Protein AF-A0A8C4RSI8-F1 (afdb_monomer_lite)

InterPro domains:
  IPR010515 Collagenase NC10/endostatin [PF06482] (97-238)
  IPR016186 C-type lectin-like/link domain superfamily [G3DSA:3.10.100.10] (89-242)
  IPR016187 C-type lectin fold [SSF56436] (96-239)
  IPR045463 Collagen type XV/XVIII, trimerization domain [PF20010] (29-77)

pLDDT: mean 83.5, std 17.37, range [38.38, 98.56]

Structure (mmCIF, N/CA/C/O backbone):
data_AF-A0A8C4RSI8-F1
#
_entry.id   AF-A0A8C4RSI8-F1
#
loop_
_atom_site.group_PDB
_atom_site.id
_atom_site.type_symbol
_atom_site.label_atom_id
_atom_site.label_alt_id
_atom_site.label_comp_id
_atom_site.label_asym_id
_atom_site.label_entity_id
_atom_site.label_seq_id
_atom_site.pdbx_PDB_ins_code
_atom_site.Cartn_x
_atom_site.Cartn_y
_atom_site.Cartn_z
_atom_site.occupancy
_atom_site.B_iso_or_equiv
_atom_site.auth_seq_id
_atom_site.auth_comp_id
_atom_site.auth_asym_id
_atom_site.auth_atom_id
_atom_site.pdbx_PDB_model_num
ATOM 1 N N . MET A 1 1 ? -16.916 75.384 -25.634 1.00 44.00 1 MET A N 1
ATOM 2 C CA . MET A 1 1 ? -16.941 73.912 -25.764 1.00 44.00 1 MET A CA 1
ATOM 3 C C . MET A 1 1 ? -16.926 73.329 -24.363 1.00 44.00 1 MET A C 1
ATOM 5 O O . MET A 1 1 ? -15.914 73.443 -23.688 1.00 44.00 1 MET A O 1
ATOM 9 N N . PHE A 1 2 ? -18.060 72.808 -23.896 1.00 46.50 2 PHE A N 1
ATOM 10 C CA . PHE A 1 2 ? -18.139 72.076 -22.632 1.00 46.50 2 PHE A CA 1
ATOM 11 C C . PHE A 1 2 ? -17.661 70.646 -22.896 1.00 46.50 2 PHE A C 1
ATOM 13 O O . PHE A 1 2 ? -18.303 69.915 -23.645 1.00 46.50 2 PHE A O 1
ATOM 20 N N . GLY A 1 3 ? -16.490 70.288 -22.368 1.00 47.72 3 GLY A N 1
ATOM 21 C CA . GLY A 1 3 ? -15.959 68.930 -22.440 1.00 47.72 3 GLY A CA 1
ATOM 22 C C . GLY A 1 3 ? -16.635 68.053 -21.393 1.00 47.72 3 GLY A C 1
ATOM 23 O O . GLY A 1 3 ? -16.580 68.358 -20.204 1.00 47.72 3 GLY A O 1
ATOM 24 N N . SER A 1 4 ? -17.300 66.996 -21.848 1.00 50.91 4 SER A N 1
ATOM 25 C CA . SER A 1 4 ? -18.003 66.015 -21.024 1.00 50.91 4 SER A CA 1
ATOM 26 C C . SER A 1 4 ? -17.089 65.384 -19.968 1.00 50.91 4 SER A C 1
ATOM 28 O O . SER A 1 4 ? -16.039 64.836 -20.297 1.00 50.91 4 SER A O 1
ATOM 30 N N . ALA A 1 5 ? -17.510 65.419 -18.702 1.00 58.03 5 ALA A N 1
ATOM 31 C CA . ALA A 1 5 ? -16.875 64.653 -17.636 1.00 58.03 5 ALA A CA 1
ATOM 32 C C . ALA A 1 5 ? -17.295 63.180 -17.753 1.00 58.03 5 ALA A C 1
ATOM 34 O O . ALA A 1 5 ? -18.479 62.853 -17.677 1.00 58.03 5 ALA A O 1
ATOM 35 N N . VAL A 1 6 ? -16.322 62.296 -17.967 1.00 57.34 6 VAL A N 1
ATOM 36 C CA . VAL A 1 6 ? -16.530 60.844 -18.002 1.00 57.34 6 VAL A CA 1
ATOM 37 C C . VAL A 1 6 ? -16.482 60.318 -16.561 1.00 57.34 6 VAL A C 1
ATOM 39 O O . VAL A 1 6 ? -15.514 60.612 -15.856 1.00 57.34 6 VAL A O 1
ATOM 42 N N . PRO A 1 7 ? -17.482 59.552 -16.088 1.00 52.94 7 PRO A N 1
ATOM 43 C CA . PRO A 1 7 ? -17.432 58.953 -14.762 1.00 52.94 7 PRO A CA 1
ATOM 44 C C . PRO A 1 7 ? -16.400 57.819 -14.757 1.00 52.94 7 PRO A C 1
ATOM 46 O O . PRO A 1 7 ? -16.597 56.775 -15.377 1.00 52.94 7 PRO A O 1
ATOM 49 N N . LEU A 1 8 ? -15.282 58.033 -14.064 1.00 49.00 8 LEU A N 1
ATOM 50 C CA . LEU A 1 8 ? -14.311 56.984 -13.764 1.00 49.00 8 LEU A CA 1
ATOM 51 C C . LEU A 1 8 ? -14.806 56.192 -12.539 1.00 49.00 8 LEU A C 1
ATOM 53 O O . LEU A 1 8 ? -15.145 56.815 -11.529 1.00 49.00 8 LEU A O 1
ATOM 57 N N . PRO A 1 9 ? -14.856 54.848 -12.588 1.00 59.88 9 PRO A N 1
ATOM 58 C CA . PRO A 1 9 ? -15.143 54.041 -11.408 1.00 59.88 9 PRO A CA 1
ATOM 59 C C . PRO A 1 9 ? -14.110 54.322 -10.315 1.00 59.88 9 PRO A C 1
ATOM 61 O O . PRO A 1 9 ? -12.910 54.382 -10.588 1.00 59.88 9 PRO A O 1
ATOM 64 N N . GLY A 1 10 ? -14.580 54.497 -9.078 1.00 60.38 10 GLY A N 1
ATOM 65 C CA . GLY A 1 10 ? -13.695 54.657 -7.928 1.00 60.38 10 GLY A CA 1
ATOM 66 C C . GLY A 1 10 ? -12.786 53.432 -7.747 1.00 60.38 10 GLY A C 1
ATOM 67 O O . GLY A 1 10 ? -13.157 52.328 -8.159 1.00 60.38 10 GLY A O 1
ATOM 68 N N . PRO A 1 11 ? -11.598 53.603 -7.144 1.00 65.06 11 PRO A N 1
ATOM 69 C CA . PRO A 1 11 ? -10.707 52.484 -6.870 1.00 65.06 11 PRO A CA 1
ATOM 70 C C . PRO A 1 11 ? -11.432 51.415 -6.030 1.00 65.06 11 PRO A C 1
ATOM 72 O O . PRO A 1 11 ? -12.235 51.772 -5.161 1.00 65.06 11 PRO A O 1
ATOM 75 N N . PRO A 1 12 ? -11.166 50.114 -6.263 1.00 72.00 12 PRO A N 1
ATOM 76 C CA . PRO A 1 12 ? -11.700 49.044 -5.431 1.00 72.00 12 PRO A CA 1
ATOM 77 C C . PRO A 1 12 ? -11.409 49.310 -3.952 1.00 72.00 12 PRO A C 1
ATOM 79 O O . PRO A 1 12 ? -10.299 49.710 -3.595 1.00 72.00 12 PRO A O 1
ATOM 82 N N . GLY A 1 13 ? -12.413 49.098 -3.098 1.00 58.00 13 GLY A N 1
ATOM 83 C CA . GLY A 1 13 ? -12.243 49.243 -1.656 1.00 58.00 13 GLY A CA 1
ATOM 84 C C . GLY A 1 13 ? -11.140 48.317 -1.124 1.00 58.00 13 GLY A C 1
ATOM 85 O O . GLY A 1 13 ? -10.874 47.27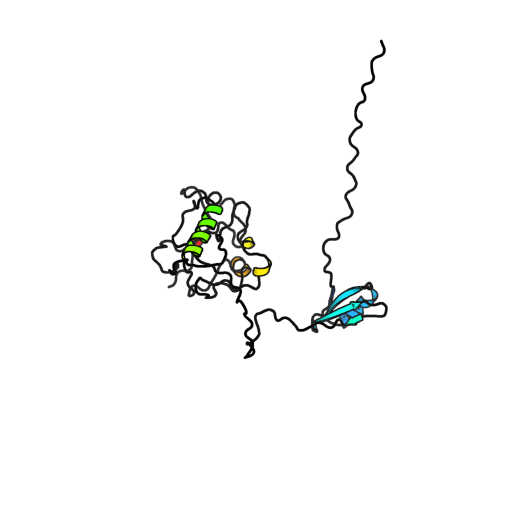0 -1.725 1.00 58.00 13 GLY A O 1
ATOM 86 N N . PRO A 1 14 ? -10.486 48.679 -0.007 1.00 67.56 14 PRO A N 1
ATOM 87 C CA . PRO A 1 14 ? -9.492 47.815 0.612 1.00 67.56 14 PRO A CA 1
ATOM 88 C C . PRO A 1 14 ? -10.109 46.446 0.953 1.00 67.56 14 PRO A C 1
ATOM 90 O O . PRO A 1 14 ? -11.299 46.381 1.283 1.00 67.56 14 PRO A O 1
ATOM 93 N N . PRO A 1 15 ? -9.324 45.352 0.894 1.00 71.62 15 PRO A N 1
ATOM 94 C CA . PRO A 1 15 ? -9.778 44.040 1.337 1.00 71.62 15 PRO A CA 1
ATOM 95 C C . PRO A 1 15 ? -10.392 44.126 2.737 1.00 71.62 15 PRO A C 1
ATOM 97 O O . PRO A 1 15 ? -9.825 44.761 3.629 1.00 71.62 15 PRO A O 1
ATOM 100 N N . GLY A 1 16 ? -11.557 43.499 2.924 1.00 57.75 16 GLY A N 1
ATOM 101 C CA . GLY A 1 16 ? -12.188 43.408 4.238 1.00 57.75 16 GLY A CA 1
ATOM 102 C C . GLY A 1 16 ? -11.235 42.779 5.256 1.00 57.75 16 GLY A C 1
ATOM 103 O O . GLY A 1 16 ? -10.366 41.982 4.894 1.00 57.75 16 GLY A O 1
ATOM 104 N N . GLN A 1 17 ? -11.384 43.143 6.531 1.00 60.81 17 GLN A N 1
ATOM 105 C CA . GLN A 1 17 ? -10.575 42.537 7.587 1.00 60.81 17 GLN A CA 1
ATOM 106 C C . GLN A 1 17 ? -10.722 41.007 7.548 1.00 60.81 17 GLN A C 1
ATOM 108 O O . GLN A 1 17 ? -11.836 40.513 7.340 1.00 60.81 17 GLN A O 1
ATOM 113 N N . PRO A 1 18 ? -9.626 40.251 7.750 1.00 62.09 18 PRO A N 1
ATOM 114 C CA . PRO A 1 18 ? -9.702 38.811 7.933 1.00 62.09 18 PRO A CA 1
ATOM 115 C C . PRO A 1 18 ? -10.757 38.482 8.990 1.00 62.09 18 PRO A C 1
ATOM 117 O O . PRO A 1 18 ? -10.765 39.081 10.068 1.00 62.09 18 PRO A O 1
ATOM 120 N N . GLY A 1 19 ? -11.659 37.552 8.672 1.00 46.75 19 GLY A N 1
ATOM 121 C CA . GLY A 1 19 ? -12.635 37.070 9.642 1.00 46.75 19 GLY A CA 1
ATOM 122 C C . GLY A 1 19 ? -11.934 36.548 10.904 1.00 46.75 19 GLY A C 1
ATOM 123 O O . GLY A 1 19 ? -10.771 36.135 10.831 1.00 46.75 19 GLY A O 1
ATOM 124 N N . PRO A 1 20 ? -12.608 36.566 12.067 1.00 49.88 20 PRO A N 1
ATOM 125 C CA . PRO A 1 20 ? -12.035 36.032 13.294 1.00 49.88 20 PRO A CA 1
ATOM 126 C C . PRO A 1 20 ? -11.548 34.592 13.061 1.00 49.88 20 PRO A C 1
ATOM 128 O O . PRO A 1 20 ? -12.201 33.851 12.317 1.00 49.88 20 PRO A O 1
ATOM 131 N N . PRO A 1 21 ? -10.417 34.182 13.668 1.00 50.56 21 PRO A N 1
ATOM 132 C CA . PRO A 1 21 ? -9.897 32.832 13.519 1.00 50.56 21 PRO A CA 1
ATOM 133 C C . PRO A 1 21 ? -11.003 31.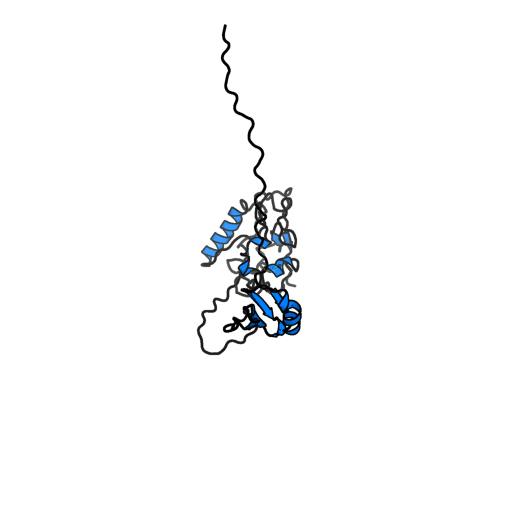820 13.804 1.00 50.56 21 PRO A C 1
ATOM 135 O O . PRO A 1 21 ? -11.593 31.829 14.886 1.00 50.56 21 PRO A O 1
ATOM 138 N N . GLY A 1 22 ? -11.295 30.957 12.828 1.00 40.72 22 GLY A N 1
ATOM 139 C CA . GLY A 1 22 ? -12.146 29.801 13.067 1.00 40.72 22 GLY A CA 1
ATOM 140 C C . GLY A 1 22 ? -11.554 29.038 14.243 1.00 40.72 22 GLY A C 1
ATOM 141 O O . GLY A 1 22 ? -10.378 28.675 14.199 1.00 40.72 22 GLY A O 1
ATOM 142 N N . ILE A 1 23 ? -12.336 28.870 15.313 1.00 45.06 23 ILE A N 1
ATOM 143 C CA . ILE A 1 23 ? -11.932 28.120 16.501 1.00 45.06 23 ILE A CA 1
ATOM 144 C C . ILE A 1 23 ? -11.640 26.698 16.030 1.00 45.06 23 ILE A C 1
ATOM 146 O O . ILE A 1 23 ? -12.543 25.887 15.823 1.00 45.06 23 ILE A O 1
ATOM 150 N N . GLY A 1 24 ? -10.358 26.436 15.782 1.00 38.38 24 GLY A N 1
ATOM 151 C CA . GLY A 1 24 ? -9.841 25.114 15.509 1.00 38.38 24 GLY A CA 1
ATOM 152 C C . GLY A 1 24 ? -10.247 24.216 16.662 1.00 38.38 24 GLY A C 1
ATOM 153 O O . GLY A 1 24 ? -10.108 24.601 17.819 1.00 38.38 24 GLY A O 1
ATOM 154 N N . THR A 1 25 ? -10.795 23.058 16.309 1.00 42.59 25 THR A N 1
ATOM 155 C CA . THR A 1 25 ? -11.030 21.874 17.141 1.00 42.59 25 THR A CA 1
ATOM 156 C C . THR A 1 25 ? -10.190 21.860 18.421 1.00 42.59 25 THR A C 1
ATOM 158 O O . THR A 1 25 ? -9.102 21.285 18.460 1.00 42.59 25 THR A O 1
ATOM 161 N N . ALA A 1 26 ? -10.697 22.497 19.475 1.00 46.84 26 ALA A N 1
ATOM 162 C CA . ALA A 1 26 ? -10.222 22.268 20.822 1.00 46.84 26 ALA A CA 1
ATOM 163 C C . ALA A 1 26 ? -10.708 20.870 21.197 1.00 46.84 26 ALA A C 1
ATOM 165 O O . ALA A 1 26 ? -11.869 20.538 20.951 1.00 46.84 26 ALA A O 1
ATOM 166 N N . ASN A 1 27 ? -9.826 20.041 21.749 1.00 47.75 27 ASN A N 1
ATOM 167 C CA . ASN A 1 27 ? -10.223 18.784 22.371 1.00 47.75 27 ASN A CA 1
ATOM 168 C C . ASN A 1 27 ? -11.428 19.062 23.281 1.00 47.75 27 ASN A C 1
ATOM 170 O O . ASN A 1 27 ? -11.292 19.751 24.288 1.00 47.75 27 ASN A O 1
ATOM 174 N N . ALA A 1 28 ? -12.612 18.576 22.899 1.00 61.38 28 ALA A N 1
ATOM 175 C CA . ALA A 1 28 ? -13.865 18.899 23.586 1.00 61.38 28 ALA A CA 1
ATOM 176 C C . ALA A 1 28 ? -13.917 18.344 25.025 1.00 61.38 28 ALA A C 1
ATOM 178 O O . ALA A 1 28 ? -14.833 18.660 25.781 1.00 61.38 28 ALA A O 1
ATOM 179 N N . VAL A 1 29 ? -12.932 17.518 25.395 1.00 72.62 29 VAL A N 1
ATOM 180 C CA . VAL A 1 29 ? -12.812 16.846 26.686 1.00 72.62 29 VAL A CA 1
ATOM 181 C C . VAL A 1 29 ? -11.404 17.068 27.243 1.00 72.62 29 VAL A C 1
ATOM 183 O O . VAL A 1 29 ? -10.416 16.742 26.585 1.00 72.62 29 VAL A O 1
ATOM 186 N N . ILE A 1 30 ? -11.310 17.614 28.458 1.00 83.75 30 ILE A N 1
ATOM 187 C CA . ILE A 1 30 ? -10.045 17.763 29.198 1.00 83.75 30 ILE A CA 1
ATOM 188 C C . ILE A 1 30 ? -9.721 16.427 29.883 1.00 83.75 30 ILE A C 1
ATOM 190 O O . ILE A 1 30 ? -10.623 15.739 30.351 1.00 83.75 30 ILE A O 1
ATOM 194 N N . THR A 1 31 ? -8.451 16.036 29.968 1.00 85.31 31 THR A N 1
ATOM 195 C CA . THR A 1 31 ? -8.049 14.756 30.576 1.00 85.31 31 THR A CA 1
ATOM 196 C C . THR A 1 31 ? -7.185 14.963 31.814 1.00 85.31 31 THR A C 1
ATOM 198 O O . THR A 1 31 ? -6.183 15.673 31.744 1.00 85.31 31 THR A O 1
ATOM 201 N N . TYR A 1 32 ? -7.519 14.284 32.912 1.00 85.19 32 TYR A N 1
ATOM 202 C CA . TYR A 1 32 ? -6.702 14.216 34.128 1.00 85.19 32 TYR A CA 1
ATOM 203 C C . TYR A 1 32 ? -6.331 12.769 34.439 1.00 85.19 32 TYR A C 1
ATOM 205 O O . TYR A 1 32 ? -7.089 11.849 34.141 1.00 85.19 32 TYR A O 1
ATOM 213 N N . ARG A 1 33 ? -5.178 12.565 35.086 1.00 82.81 33 ARG A N 1
ATOM 214 C CA . ARG A 1 33 ? -4.768 11.229 35.537 1.00 82.81 33 ARG A CA 1
ATOM 215 C C . ARG A 1 33 ? -5.739 10.683 36.592 1.00 82.81 33 ARG A C 1
ATOM 217 O O . ARG A 1 33 ? -6.311 9.613 36.426 1.00 82.81 33 ARG A O 1
ATOM 224 N N . ASN A 1 34 ? -5.988 11.476 37.633 1.00 84.25 34 ASN A N 1
ATOM 225 C CA . ASN A 1 34 ? -6.776 11.100 38.804 1.00 84.25 34 ASN A CA 1
ATOM 226 C C . ASN A 1 34 ? -7.712 12.236 39.267 1.00 84.25 34 ASN A C 1
ATOM 228 O O . ASN A 1 34 ? -7.660 13.361 38.765 1.00 84.25 34 ASN A O 1
ATOM 232 N N . LEU A 1 35 ? -8.564 11.938 40.255 1.00 84.50 35 LEU A N 1
ATOM 233 C CA . LEU A 1 35 ? -9.530 12.893 40.814 1.00 84.50 35 LEU A CA 1
ATOM 234 C C . LEU A 1 35 ? -8.861 14.072 41.539 1.00 84.50 35 LEU A C 1
ATOM 236 O O . LEU A 1 35 ? -9.404 15.171 41.553 1.00 84.50 35 LEU A O 1
ATOM 240 N N . GLU A 1 36 ? -7.679 13.873 42.119 1.00 84.31 36 GLU A N 1
ATOM 241 C CA . GLU A 1 36 ? -6.951 14.949 42.796 1.00 84.31 36 GLU A CA 1
ATOM 242 C C . GLU A 1 36 ? -6.526 16.043 41.805 1.00 84.31 36 GLU A C 1
ATOM 244 O O . GLU A 1 36 ? -6.686 17.230 42.088 1.00 84.31 36 GLU A O 1
ATOM 249 N N . GLY A 1 37 ? -6.070 15.647 40.610 1.00 82.25 37 GLY A N 1
ATOM 250 C CA . GLY A 1 37 ? -5.769 16.571 39.516 1.00 82.25 37 GLY A CA 1
ATOM 251 C C . GLY A 1 37 ? -6.989 17.389 39.091 1.00 82.25 37 GLY A C 1
ATOM 252 O O . GLY A 1 37 ? -6.890 18.606 38.959 1.00 82.25 37 GLY A O 1
ATOM 253 N N . LEU A 1 38 ? -8.156 16.744 38.981 1.00 83.19 38 LEU A N 1
ATOM 254 C CA . LEU A 1 38 ? -9.420 17.431 38.701 1.00 83.19 38 LEU A CA 1
ATOM 255 C C . LEU A 1 38 ? -9.755 18.472 39.778 1.00 83.19 38 LEU A C 1
ATOM 257 O O . LEU A 1 38 ? -10.114 19.605 39.464 1.00 83.19 38 LEU A O 1
ATOM 261 N N . LEU A 1 39 ? -9.667 18.090 41.055 1.00 82.75 39 LEU A N 1
ATOM 262 C CA . LEU A 1 39 ? -10.044 18.964 42.168 1.00 82.75 39 LEU A CA 1
ATOM 263 C C . LEU A 1 39 ? -9.131 20.190 42.274 1.00 82.75 39 LEU A C 1
ATOM 265 O O . LEU A 1 39 ? -9.624 21.275 42.585 1.00 82.75 39 LEU A O 1
ATOM 269 N N . ARG A 1 40 ? -7.837 20.047 41.950 1.00 83.56 40 ARG A N 1
ATOM 270 C CA . ARG A 1 40 ? -6.880 21.166 41.921 1.00 83.56 40 ARG A CA 1
ATOM 271 C C . ARG A 1 40 ? -7.257 22.239 40.903 1.00 83.56 40 ARG A C 1
ATOM 273 O O . ARG A 1 40 ? -7.115 23.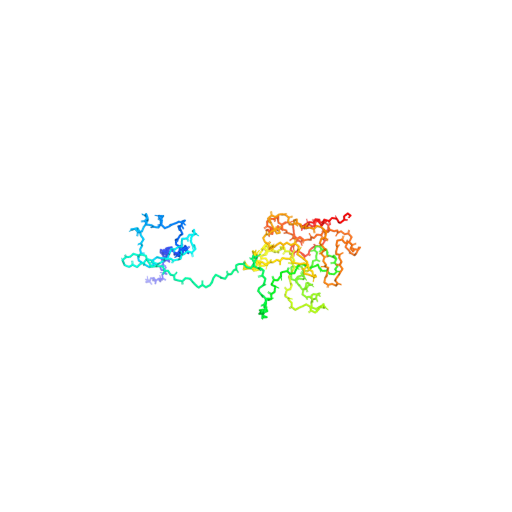414 41.210 1.00 83.56 40 ARG A O 1
ATOM 280 N N . ASP A 1 41 ? -7.800 21.858 39.751 1.00 76.81 41 ASP A N 1
ATOM 281 C CA . ASP A 1 41 ? -8.144 22.794 38.669 1.00 76.81 41 ASP A CA 1
ATOM 282 C C . ASP A 1 41 ? -9.651 23.093 38.568 1.00 76.81 41 ASP A C 1
ATOM 284 O O . ASP A 1 41 ? -10.104 23.887 37.736 1.00 76.81 41 ASP A O 1
ATOM 288 N N . SER A 1 42 ? -10.451 22.504 39.460 1.00 74.94 42 SER A N 1
ATOM 289 C CA . SER A 1 42 ? -11.914 22.567 39.438 1.00 74.94 42 SER A CA 1
ATOM 290 C C . SER A 1 42 ? -12.477 23.992 39.468 1.00 74.94 42 SER A C 1
ATOM 292 O O . SER A 1 42 ? -13.557 24.235 38.924 1.00 74.94 42 SER A O 1
ATOM 294 N N . TYR A 1 43 ? -11.785 24.938 40.110 1.00 74.25 43 TYR A N 1
ATOM 295 C CA . TYR A 1 43 ? -12.235 26.331 40.222 1.00 74.25 43 TYR A CA 1
ATOM 296 C C . TYR A 1 43 ? -12.041 27.133 38.930 1.00 74.25 43 TYR A C 1
ATOM 298 O O . TYR A 1 43 ? -12.700 28.152 38.743 1.00 74.25 43 TYR A O 1
ATOM 306 N N . ARG A 1 44 ? -11.159 26.677 38.031 1.00 76.62 44 ARG A N 1
ATOM 307 C CA . ARG A 1 44 ? -10.872 27.339 36.748 1.00 76.62 44 ARG A CA 1
ATOM 308 C C . ARG A 1 44 ? -11.763 26.852 35.613 1.00 76.62 44 ARG A C 1
ATOM 310 O O . ARG A 1 44 ? -11.685 27.380 34.509 1.00 76.62 44 ARG A O 1
ATOM 317 N N . THR A 1 45 ? -12.583 25.836 35.869 1.00 80.12 45 THR A N 1
ATOM 318 C CA . THR A 1 45 ? -13.336 25.158 34.818 1.00 80.12 45 THR A CA 1
ATOM 319 C C . THR A 1 45 ? -14.750 25.717 34.692 1.00 80.12 45 THR A C 1
ATOM 321 O O . THR A 1 45 ? -15.491 25.782 35.678 1.00 80.12 45 THR A O 1
ATOM 324 N N . ALA A 1 46 ? -15.120 26.103 33.469 1.00 83.56 46 ALA A N 1
ATOM 325 C CA . ALA A 1 46 ? -16.442 26.620 33.142 1.00 83.56 46 ALA A CA 1
ATOM 326 C C . ALA A 1 46 ? -17.528 25.534 33.251 1.00 83.56 46 ALA A C 1
ATOM 328 O O . ALA A 1 46 ? -17.280 24.345 33.048 1.00 83.56 46 ALA A O 1
ATOM 329 N N . GLU A 1 47 ? -18.756 25.945 33.573 1.00 87.50 47 GLU A N 1
ATOM 330 C CA . GLU A 1 47 ? -19.916 25.052 33.522 1.00 87.50 47 GLU A CA 1
ATOM 331 C C . GLU A 1 47 ? -20.113 24.502 32.099 1.00 87.50 47 GLU A C 1
ATOM 333 O O . GLU A 1 47 ? -19.922 25.216 31.116 1.00 87.50 47 GLU A O 1
ATOM 338 N N . GLY A 1 48 ? -20.459 23.217 31.990 1.00 84.19 48 GLY A N 1
ATOM 339 C CA . GLY A 1 48 ? -20.604 22.517 30.711 1.00 84.19 48 GLY A CA 1
ATOM 340 C C . GLY A 1 48 ? -19.330 21.846 30.186 1.00 84.19 48 GLY A C 1
ATOM 341 O O . GLY A 1 48 ? -19.408 21.088 29.223 1.00 84.19 48 GLY A O 1
ATOM 342 N N . THR A 1 49 ? -18.166 22.050 30.811 1.00 86.19 49 THR A N 1
ATOM 343 C CA . THR A 1 49 ? -16.936 21.342 30.422 1.00 86.19 49 THR A CA 1
ATOM 344 C C . THR A 1 49 ? -17.012 19.846 30.746 1.00 86.19 49 THR A C 1
ATOM 346 O O . THR A 1 49 ? -17.405 19.455 31.850 1.00 86.19 49 THR A O 1
ATOM 349 N N . LEU A 1 50 ? -16.591 19.019 29.785 1.00 89.25 50 LEU A N 1
ATOM 350 C CA . LEU A 1 50 ? -16.448 17.570 29.914 1.00 89.25 50 LEU A CA 1
ATOM 351 C C . LEU A 1 50 ? -15.006 17.206 30.260 1.00 89.25 50 LEU A C 1
ATOM 353 O O . LEU A 1 50 ? -14.065 17.737 29.667 1.00 89.25 50 LEU A O 1
ATOM 357 N N . ILE A 1 51 ? -14.839 16.281 31.204 1.00 88.81 51 ILE A N 1
ATOM 358 C CA . ILE A 1 51 ? -13.531 15.841 31.683 1.00 88.81 51 ILE A CA 1
ATOM 359 C C . ILE A 1 51 ? -13.473 14.328 31.816 1.00 88.81 51 ILE A C 1
ATOM 361 O O . ILE A 1 51 ? -14.385 13.724 32.372 1.00 88.81 51 ILE A O 1
ATOM 365 N N . TYR A 1 52 ? -12.376 13.727 31.368 1.00 88.81 52 TYR A N 1
ATOM 366 C CA . TYR A 1 52 ? -12.105 12.300 31.489 1.00 88.81 52 TYR A CA 1
ATOM 367 C C . TYR A 1 52 ? -10.968 12.029 32.486 1.00 88.81 52 TYR A C 1
ATOM 369 O O . TYR A 1 52 ? -9.893 12.626 32.386 1.00 88.81 52 TYR A O 1
ATOM 377 N N . ILE A 1 53 ? -11.202 11.126 33.442 1.00 88.44 53 ILE A N 1
ATOM 378 C CA . ILE A 1 53 ? -10.199 10.642 34.399 1.00 88.44 53 ILE A CA 1
ATOM 379 C C . ILE A 1 53 ? -9.650 9.304 33.904 1.00 88.44 53 ILE A C 1
ATOM 381 O O . ILE A 1 53 ? -10.380 8.312 33.872 1.00 88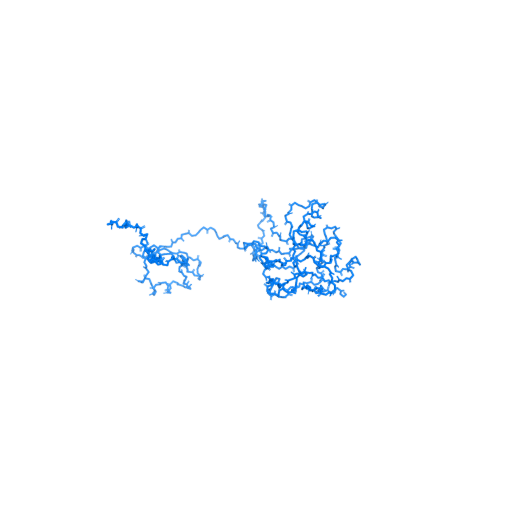.44 53 ILE A O 1
ATOM 385 N N . THR A 1 54 ? -8.364 9.257 33.554 1.00 83.75 54 THR A N 1
ATOM 386 C CA . THR A 1 54 ? -7.763 8.080 32.906 1.00 83.75 54 THR A CA 1
ATOM 387 C C . THR A 1 54 ? -7.637 6.874 33.831 1.00 83.75 54 THR A C 1
ATOM 389 O O . THR A 1 54 ? -7.906 5.765 33.388 1.00 83.75 54 THR A O 1
ATOM 392 N N . ASP A 1 55 ? -7.287 7.066 35.109 1.00 84.38 55 ASP A N 1
ATOM 393 C CA . ASP A 1 55 ? -7.013 5.950 36.034 1.00 84.38 55 ASP A CA 1
ATOM 394 C C . ASP A 1 55 ? -8.249 5.083 36.308 1.00 84.38 55 ASP A C 1
ATOM 396 O O . ASP A 1 55 ? -8.137 3.890 36.574 1.00 84.38 55 ASP A O 1
ATOM 400 N N . LYS A 1 56 ? -9.439 5.690 36.257 1.00 81.50 56 LYS A N 1
ATOM 401 C CA . LYS A 1 56 ? -10.717 5.012 36.519 1.00 81.50 56 LYS A CA 1
ATOM 402 C C . LYS A 1 56 ? -11.590 4.857 35.277 1.00 81.50 56 LYS A C 1
ATOM 404 O O . LYS A 1 56 ? -12.643 4.238 35.362 1.00 81.50 56 LYS A O 1
ATOM 409 N N . SER A 1 57 ? -11.163 5.409 34.142 1.00 84.44 57 SER A N 1
ATOM 410 C CA . SER A 1 57 ? -11.960 5.487 32.913 1.00 84.44 57 SER A CA 1
ATOM 411 C C . SER A 1 57 ? -13.343 6.117 33.132 1.00 84.44 57 SER A C 1
ATOM 413 O O . SER A 1 57 ? -14.363 5.614 32.670 1.00 84.44 57 SER A O 1
ATOM 415 N N . GLU A 1 58 ? -13.389 7.228 33.871 1.00 89.25 58 GLU A N 1
ATOM 416 C CA . GLU A 1 58 ? -14.635 7.901 34.258 1.00 89.25 58 GLU A CA 1
ATOM 417 C C . GLU A 1 58 ? -14.768 9.258 33.561 1.00 89.25 58 GLU A C 1
ATOM 419 O O . GLU A 1 58 ? -13.822 10.046 33.527 1.00 89.25 58 GLU A O 1
ATOM 424 N N . LEU A 1 59 ? -15.963 9.560 33.046 1.00 91.25 59 LEU A N 1
ATOM 425 C CA . LEU A 1 59 ? -16.296 10.858 32.459 1.00 91.25 59 LEU A CA 1
ATOM 426 C C . LEU A 1 59 ? -17.108 11.696 33.455 1.00 91.25 59 LEU A C 1
ATOM 428 O O . LEU A 1 59 ? -18.029 11.198 34.101 1.00 91.25 59 LEU A O 1
ATOM 432 N N . TYR A 1 60 ? -16.798 12.984 33.553 1.00 90.62 60 TYR A N 1
ATOM 433 C CA . TYR A 1 60 ? -17.483 13.955 34.399 1.00 90.62 60 TYR A CA 1
ATOM 434 C C . TYR A 1 60 ? -17.885 15.189 33.593 1.00 90.62 60 TYR A C 1
ATOM 436 O O . TYR A 1 60 ? -17.198 15.586 32.655 1.00 90.62 60 TYR A O 1
ATOM 444 N N . ILE A 1 61 ? -18.980 15.829 33.998 1.00 91.44 61 ILE A N 1
ATOM 445 C CA . ILE A 1 61 ? -19.418 17.129 33.482 1.00 91.44 61 ILE A CA 1
ATOM 446 C C . ILE A 1 61 ? -19.464 18.161 34.612 1.00 91.44 61 ILE A C 1
ATOM 448 O O . ILE A 1 61 ? -19.938 17.868 35.719 1.00 91.44 61 ILE A O 1
ATOM 452 N N . ARG A 1 62 ? -18.971 19.376 34.345 1.00 89.19 62 ARG A N 1
ATOM 453 C CA . ARG A 1 62 ? -19.066 20.507 35.276 1.00 89.19 62 ARG A CA 1
ATOM 454 C C . ARG A 1 62 ? -20.500 21.035 35.298 1.00 89.19 62 ARG A C 1
ATOM 456 O O . ARG A 1 62 ? -21.003 21.497 34.280 1.00 89.19 62 ARG A O 1
ATOM 463 N N . VAL A 1 63 ? -21.127 21.014 36.471 1.00 90.44 63 VAL A N 1
ATOM 464 C CA . VAL A 1 63 ? -22.453 21.600 36.753 1.00 90.44 63 VAL A CA 1
ATOM 465 C C . VAL A 1 63 ? -22.311 22.694 37.800 1.00 90.44 63 VAL A C 1
ATOM 467 O O . VAL A 1 63 ? -21.357 22.644 38.563 1.00 90.44 63 VAL A O 1
ATOM 470 N N . ARG A 1 64 ? -23.254 23.631 37.928 1.00 84.44 64 ARG A N 1
ATOM 471 C CA . ARG A 1 64 ? -23.204 24.761 38.884 1.00 84.44 64 ARG A CA 1
ATOM 472 C C . ARG A 1 64 ? -22.547 24.475 40.251 1.00 84.44 64 ARG A C 1
ATOM 474 O O . ARG A 1 64 ? -21.667 25.220 40.676 1.00 84.44 64 ARG A O 1
ATOM 481 N N . GLN A 1 65 ? -22.909 23.373 40.914 1.00 84.88 65 GLN A N 1
ATOM 482 C CA . GLN A 1 65 ? -22.451 23.025 42.273 1.00 84.88 65 GLN A CA 1
ATOM 483 C C . GLN A 1 65 ? -21.277 22.028 42.348 1.00 84.88 65 GLN A C 1
ATOM 485 O O . GLN A 1 65 ? -20.880 21.649 43.444 1.00 84.88 65 GLN A O 1
ATOM 490 N N . GLY A 1 66 ? -20.703 21.596 41.221 1.00 87.50 66 GLY A N 1
ATOM 491 C CA . GLY A 1 66 ? -19.534 20.713 41.233 1.00 87.50 66 GLY A CA 1
ATOM 492 C C . GLY A 1 66 ? -19.413 19.842 39.989 1.00 87.50 66 GLY A C 1
ATOM 493 O O . GLY A 1 66 ? -19.706 20.281 38.878 1.00 87.50 66 GLY A O 1
ATOM 494 N N . TRP A 1 67 ? -18.981 18.600 40.192 1.00 89.69 67 TRP A N 1
ATOM 495 C CA . TRP A 1 67 ? -18.795 17.601 39.143 1.00 89.69 67 TRP A CA 1
ATOM 496 C C . TRP A 1 67 ? -19.876 16.535 39.220 1.00 89.69 67 TRP A C 1
ATOM 498 O O . TRP A 1 67 ? -20.128 15.974 40.286 1.00 89.69 67 TRP A O 1
ATOM 508 N N . ARG A 1 68 ? -20.496 16.223 38.081 1.00 91.00 68 ARG A N 1
ATOM 509 C CA . ARG A 1 68 ? -21.421 15.097 37.959 1.00 91.00 68 ARG A CA 1
ATOM 510 C C . ARG A 1 68 ? -20.772 14.008 37.120 1.00 91.00 68 ARG A C 1
ATOM 512 O O . ARG A 1 68 ? -20.373 14.269 35.989 1.00 91.00 68 ARG A O 1
ATOM 519 N N . LYS A 1 69 ? -20.677 12.799 37.675 1.00 91.50 69 LYS A N 1
ATOM 520 C CA . LYS A 1 69 ? -20.215 11.621 36.937 1.00 91.50 69 LYS A CA 1
ATOM 521 C C . LYS A 1 69 ? -21.238 11.275 35.856 1.00 91.50 69 LYS A C 1
ATOM 523 O O . LYS A 1 69 ? -22.432 11.181 36.142 1.00 91.50 69 LYS A O 1
ATOM 528 N N . VAL A 1 70 ? -20.768 11.100 34.630 1.00 90.75 70 VAL A N 1
ATOM 529 C CA . VAL A 1 70 ? -21.553 10.587 33.510 1.00 90.75 70 VAL A CA 1
ATOM 530 C C . VAL A 1 70 ? -21.448 9.067 33.548 1.00 90.75 70 VAL A C 1
ATOM 532 O O . VAL A 1 70 ? -20.345 8.522 33.571 1.00 90.75 70 VAL A O 1
ATOM 535 N N . GLN A 1 71 ? -22.592 8.384 33.585 1.00 86.62 71 GLN A N 1
ATOM 536 C CA . GLN A 1 71 ? -22.606 6.928 33.479 1.00 86.62 71 GLN A CA 1
ATOM 537 C C . GLN A 1 71 ? -22.270 6.553 32.041 1.00 86.62 71 GLN A C 1
ATOM 539 O O . GLN A 1 71 ? -23.014 6.875 31.115 1.00 86.62 71 GLN A O 1
ATOM 544 N N . LEU A 1 72 ? -21.112 5.927 31.868 1.00 81.38 72 LEU A N 1
ATOM 545 C CA . LEU A 1 72 ? -20.715 5.340 30.602 1.00 81.38 72 LEU A CA 1
ATOM 546 C C . LEU A 1 72 ? -21.405 3.978 30.480 1.00 81.38 72 LEU A C 1
ATOM 548 O O . LEU A 1 72 ? -21.584 3.283 31.481 1.00 81.38 72 LEU A O 1
ATOM 552 N N . GLY A 1 73 ? -21.844 3.645 29.268 1.00 73.31 73 GLY A N 1
ATOM 553 C CA . GLY A 1 73 ? -22.378 2.320 28.966 1.00 73.31 73 GLY A CA 1
ATOM 554 C C . GLY A 1 73 ? -21.280 1.260 28.950 1.00 73.31 73 GLY A C 1
ATOM 555 O O . GLY A 1 73 ? -20.147 1.506 29.368 1.00 73.31 73 GLY A O 1
ATOM 556 N N . ASP A 1 74 ? -21.619 0.089 28.423 1.00 74.00 74 ASP A N 1
ATOM 557 C CA . ASP A 1 74 ? -20.665 -1.005 28.294 1.00 74.00 74 ASP A CA 1
ATOM 558 C C . ASP A 1 74 ? -19.446 -0.579 27.469 1.00 74.00 74 ASP A C 1
ATOM 560 O O . ASP A 1 74 ? -19.555 0.079 26.428 1.00 74.00 74 ASP A O 1
ATOM 564 N N . LEU A 1 75 ? -18.265 -0.958 27.956 1.00 57.66 75 LEU A N 1
ATOM 565 C CA . LEU A 1 75 ? -17.023 -0.753 27.232 1.00 57.66 75 LEU A CA 1
ATOM 566 C C . LEU A 1 75 ? -17.079 -1.589 25.954 1.00 57.66 75 LEU A C 1
ATOM 568 O O . LEU A 1 75 ? -17.111 -2.815 26.015 1.00 57.66 75 LEU A O 1
ATOM 572 N N . ILE A 1 76 ? -17.074 -0.928 24.799 1.00 60.28 76 ILE A N 1
ATOM 573 C CA . ILE A 1 76 ? -16.857 -1.604 23.523 1.00 60.28 76 ILE A CA 1
ATOM 574 C C . ILE A 1 76 ? -15.370 -1.981 23.499 1.00 60.28 76 ILE A C 1
ATOM 576 O O . ILE A 1 76 ? -14.532 -1.076 23.431 1.00 60.28 76 ILE A O 1
ATOM 580 N N . PRO A 1 77 ? -15.012 -3.273 23.604 1.00 47.75 77 PRO A N 1
ATOM 581 C CA . PRO A 1 77 ? -13.617 -3.674 23.594 1.00 47.75 77 PRO A CA 1
ATOM 582 C C . PRO A 1 77 ? -13.010 -3.290 22.246 1.00 47.75 77 PRO A C 1
ATOM 584 O O . PRO A 1 77 ? -13.593 -3.544 21.189 1.00 47.75 77 PRO A O 1
ATOM 587 N N . ILE A 1 78 ? -11.827 -2.680 22.274 1.00 48.81 78 ILE A N 1
ATOM 588 C CA . ILE A 1 78 ? -11.001 -2.579 21.073 1.00 48.81 78 ILE A CA 1
ATOM 589 C C . ILE A 1 78 ? -10.639 -4.027 20.732 1.00 48.81 78 ILE A C 1
ATOM 591 O O . ILE A 1 78 ? -10.011 -4.713 21.536 1.00 48.81 78 ILE A O 1
ATOM 595 N N . THR A 1 79 ? -11.145 -4.523 19.605 1.00 48.81 79 THR A N 1
ATOM 596 C CA . THR A 1 79 ? -11.023 -5.922 19.179 1.00 48.81 79 THR A CA 1
ATOM 597 C C . THR A 1 79 ? -9.552 -6.332 19.157 1.00 48.81 79 THR A C 1
ATOM 599 O O . THR A 1 79 ? -8.802 -5.882 18.294 1.00 48.81 79 THR A O 1
ATOM 602 N N . GLY A 1 80 ? -9.148 -7.145 20.134 1.00 55.34 80 GLY A N 1
ATOM 603 C CA . GLY A 1 80 ? -7.765 -7.584 20.316 1.00 55.34 80 GLY A CA 1
ATOM 604 C C . GLY A 1 80 ? -7.531 -8.476 21.539 1.00 55.34 80 GLY A C 1
ATOM 605 O O . GLY A 1 80 ? -6.669 -9.336 21.462 1.00 55.34 80 GLY A O 1
ATOM 606 N N . ASP A 1 81 ? -8.324 -8.351 22.614 1.00 40.06 81 ASP A N 1
ATOM 607 C CA . ASP A 1 81 ? -8.011 -9.016 23.899 1.00 40.06 81 ASP A CA 1
ATOM 608 C C . ASP A 1 81 ? -9.206 -9.719 24.579 1.00 40.06 81 ASP A C 1
ATOM 610 O O . ASP A 1 81 ? -9.379 -9.675 25.796 1.00 40.06 81 ASP A O 1
ATOM 614 N N . SER A 1 82 ? -10.088 -10.392 23.835 1.00 41.53 82 SER A N 1
ATOM 615 C CA . SER A 1 82 ? -11.153 -11.188 24.472 1.00 41.53 82 SER A CA 1
ATOM 616 C C . SER A 1 82 ? -11.318 -12.563 23.827 1.00 41.53 82 SER A C 1
ATOM 618 O O . SER A 1 82 ? -11.610 -12.635 22.632 1.00 41.53 82 SER A O 1
ATOM 620 N N . PRO A 1 83 ? -11.178 -13.661 24.600 1.00 49.81 83 PRO A N 1
ATOM 621 C CA . PRO A 1 83 ? -11.627 -14.977 24.166 1.00 49.81 83 PRO A CA 1
ATOM 622 C C . PRO A 1 83 ? -13.138 -14.929 23.890 1.00 49.81 83 PRO A C 1
ATOM 624 O O . PRO A 1 83 ? -13.876 -14.326 24.677 1.00 49.81 83 PRO A O 1
ATOM 627 N N . PRO A 1 84 ? -13.629 -15.538 22.800 1.00 46.12 84 PRO A N 1
ATOM 628 C CA . PRO A 1 84 ? -15.046 -15.494 22.473 1.00 46.12 84 PRO A CA 1
ATOM 629 C C . PRO A 1 84 ? -15.879 -16.223 23.535 1.00 46.12 84 PRO A C 1
ATOM 631 O O . PRO A 1 84 ? -15.575 -17.352 23.924 1.00 46.12 84 PRO A O 1
ATOM 634 N N . LEU A 1 85 ? -16.964 -15.580 23.977 1.00 48.78 85 LEU A N 1
ATOM 635 C CA . LEU A 1 85 ? -18.009 -16.232 24.764 1.00 48.78 85 LEU A CA 1
ATOM 636 C C . LEU A 1 85 ? -18.766 -17.238 23.875 1.00 48.78 85 LEU A C 1
ATOM 638 O O . LEU A 1 85 ? -19.135 -16.899 22.746 1.00 48.78 85 LEU A O 1
ATOM 642 N N . PRO A 1 86 ? -19.033 -18.461 24.359 1.00 45.62 86 PRO A N 1
ATOM 643 C CA . PRO A 1 86 ? -19.761 -19.462 23.592 1.00 45.62 86 PRO A CA 1
ATOM 644 C C . PRO A 1 86 ? -21.248 -19.090 23.482 1.00 45.62 86 PRO A C 1
ATOM 646 O O . PRO A 1 86 ? -21.945 -19.026 24.492 1.00 45.62 86 PRO A O 1
ATOM 649 N N . GLY A 1 87 ? -21.751 -18.897 22.255 1.00 48.19 87 GLY A N 1
ATOM 650 C CA . GLY A 1 87 ? -23.192 -19.012 21.973 1.00 48.19 87 GLY A CA 1
ATOM 651 C C . GLY A 1 87 ? -23.880 -17.902 21.172 1.00 48.19 87 GLY A C 1
ATOM 652 O O . GLY A 1 87 ? -25.062 -18.054 20.878 1.00 48.19 87 GLY A O 1
ATOM 653 N N . SER A 1 88 ? -23.195 -16.835 20.760 1.00 39.53 88 SER A N 1
ATOM 654 C CA . SER A 1 88 ? -23.813 -15.781 19.935 1.00 39.53 88 SER A CA 1
ATOM 655 C C . SER A 1 88 ? -23.253 -15.804 18.509 1.00 39.53 88 SER A C 1
ATOM 657 O O . SER A 1 88 ? -22.045 -15.617 18.357 1.00 39.53 88 SER A O 1
ATOM 659 N N . PRO A 1 89 ? -24.070 -15.958 17.446 1.00 42.75 89 PRO A N 1
ATOM 660 C CA . PRO A 1 89 ? -23.615 -15.748 16.079 1.00 42.75 89 PRO A CA 1
ATOM 661 C C . PRO A 1 89 ? -23.562 -14.239 15.827 1.00 42.75 89 PRO A C 1
ATOM 663 O O . PRO A 1 89 ? -24.385 -13.667 15.114 1.00 42.75 89 PRO A O 1
ATOM 666 N N . VAL A 1 90 ? -22.597 -13.562 16.449 1.00 43.69 90 VAL A N 1
ATOM 667 C CA . VAL A 1 90 ? -22.158 -12.272 15.934 1.00 43.69 90 VAL A CA 1
ATOM 668 C C . VAL A 1 90 ? -21.468 -12.618 14.626 1.00 43.69 90 VAL A C 1
ATOM 670 O O . VAL A 1 90 ? -20.447 -13.303 14.626 1.00 43.69 90 VAL A O 1
ATOM 673 N N . LEU A 1 91 ? -22.039 -12.190 13.502 1.00 43.59 91 LEU A N 1
ATOM 674 C CA . LEU A 1 91 ? -21.316 -12.138 12.240 1.00 43.59 91 LEU A CA 1
ATOM 675 C C . LEU A 1 91 ? -20.230 -11.062 12.407 1.00 43.59 91 LEU A C 1
ATOM 677 O O . LEU A 1 91 ? -20.358 -9.955 11.883 1.00 43.59 91 LEU A O 1
ATOM 681 N N . VAL A 1 92 ? -19.200 -11.358 13.208 1.00 44.47 92 VAL A N 1
ATOM 682 C CA . VAL A 1 92 ? -17.934 -10.639 13.207 1.00 44.47 92 VAL A CA 1
ATOM 683 C C . VAL A 1 92 ? -17.419 -10.894 11.807 1.00 44.47 92 VAL A C 1
ATOM 685 O O . VAL A 1 92 ? -16.877 -11.948 11.495 1.00 44.47 92 VAL A O 1
ATOM 688 N N . ARG A 1 93 ? -17.740 -9.982 10.892 1.00 48.31 93 ARG A N 1
ATOM 689 C CA . ARG A 1 93 ? -17.008 -9.919 9.643 1.00 48.31 93 ARG A CA 1
ATOM 690 C C . ARG A 1 93 ? -15.621 -9.549 10.094 1.00 48.31 93 ARG A C 1
ATOM 692 O O . ARG A 1 93 ? -15.404 -8.391 10.437 1.00 48.31 93 ARG A O 1
ATOM 699 N N . ASP A 1 94 ? -14.739 -10.527 10.178 1.00 60.47 94 ASP A N 1
ATOM 700 C CA . ASP A 1 94 ? -13.341 -10.238 10.375 1.00 60.47 94 ASP A CA 1
ATOM 701 C C . ASP A 1 94 ? -12.919 -9.333 9.211 1.00 60.47 94 ASP A C 1
ATOM 703 O O . ASP A 1 94 ? -12.894 -9.731 8.040 1.00 60.47 94 ASP A O 1
ATOM 707 N N . ILE A 1 95 ? -12.766 -8.041 9.508 1.00 80.94 95 ILE A N 1
ATOM 708 C CA . ILE A 1 95 ? -12.418 -7.049 8.503 1.00 80.94 95 ILE A CA 1
ATOM 709 C C . ILE A 1 95 ? -10.916 -7.183 8.315 1.00 80.94 95 ILE A C 1
ATOM 711 O O . ILE A 1 95 ? -10.140 -6.844 9.204 1.00 80.94 95 ILE A O 1
ATOM 715 N N . TYR A 1 96 ? -10.522 -7.674 7.147 1.00 91.00 96 TYR A N 1
ATOM 716 C CA . TYR A 1 96 ? -9.127 -7.787 6.752 1.00 91.00 96 TYR A CA 1
ATOM 717 C C . TYR A 1 96 ? -8.863 -7.010 5.468 1.00 91.00 96 TYR A C 1
ATOM 719 O O . TYR A 1 96 ? -9.683 -6.994 4.542 1.00 91.00 96 TYR A O 1
ATOM 727 N N . LEU A 1 97 ? -7.673 -6.421 5.378 1.00 95.25 97 LEU A N 1
ATOM 728 C CA . LEU A 1 97 ? -7.139 -5.881 4.133 1.00 95.25 97 LEU A CA 1
ATOM 729 C C . LEU A 1 97 ? -6.337 -6.977 3.441 1.00 95.25 97 LEU A C 1
ATOM 731 O O . LEU A 1 97 ? -5.338 -7.450 3.969 1.00 95.25 97 LEU A O 1
ATOM 735 N N . HIS A 1 98 ? -6.765 -7.386 2.252 1.00 96.50 98 HIS A N 1
ATOM 736 C CA . HIS A 1 98 ? -6.054 -8.411 1.497 1.00 96.50 98 HIS A CA 1
ATOM 737 C C . HIS A 1 98 ? -4.961 -7.766 0.640 1.00 96.50 98 HIS A C 1
ATOM 739 O O . HIS A 1 98 ? -5.249 -6.904 -0.194 1.00 96.50 98 HIS A O 1
ATOM 745 N N . LEU A 1 99 ? -3.716 -8.205 0.823 1.00 97.75 99 LEU A N 1
ATOM 746 C CA . LEU A 1 99 ? -2.583 -7.879 -0.035 1.00 97.75 99 LEU A CA 1
ATOM 747 C C . LEU A 1 99 ? -2.315 -9.066 -0.967 1.00 97.75 99 LEU A C 1
ATOM 749 O O . LEU A 1 99 ? -1.896 -10.140 -0.536 1.00 97.75 99 LEU A O 1
ATOM 753 N N . VAL A 1 100 ? -2.594 -8.865 -2.252 1.00 98.19 100 VAL A N 1
ATOM 754 C CA . VAL A 1 100 ? -2.578 -9.912 -3.281 1.00 98.19 100 VAL A CA 1
ATOM 755 C C . VAL A 1 100 ? -1.808 -9.395 -4.490 1.00 98.19 100 VAL A C 1
ATOM 757 O O . VAL A 1 100 ? -1.963 -8.235 -4.879 1.00 98.19 100 VAL A O 1
ATOM 760 N N . ALA A 1 101 ? -0.963 -10.237 -5.076 1.00 98.50 101 ALA A N 1
ATOM 761 C CA . ALA A 1 101 ? -0.211 -9.882 -6.271 1.00 98.50 101 ALA A CA 1
ATOM 762 C C . ALA A 1 101 ? -1.054 -10.046 -7.546 1.00 98.50 101 ALA A C 1
ATOM 764 O O . ALA A 1 101 ? -1.976 -10.860 -7.615 1.00 98.50 101 ALA A O 1
ATOM 765 N N . LEU A 1 102 ? -0.693 -9.307 -8.595 1.00 98.56 102 LEU A N 1
ATOM 766 C CA . LEU A 1 102 ? -1.159 -9.622 -9.947 1.00 98.56 102 LEU A CA 1
ATOM 767 C C . LEU A 1 102 ? -0.600 -10.979 -10.392 1.00 98.56 102 LEU A C 1
ATOM 769 O O . LEU A 1 102 ? 0.397 -11.435 -9.849 1.00 98.56 102 LEU A O 1
ATOM 773 N N . ASN A 1 103 ? -1.216 -11.594 -11.399 1.00 98.25 103 ASN A N 1
ATOM 774 C CA . ASN A 1 103 ? -0.878 -12.912 -11.951 1.00 98.25 103 ASN A CA 1
ATOM 775 C C . ASN A 1 103 ? 0.348 -12.901 -12.888 1.00 98.25 103 ASN A C 1
ATOM 777 O O . ASN A 1 103 ? 0.741 -13.940 -13.412 1.00 98.25 103 ASN A O 1
ATOM 781 N N . ALA A 1 104 ? 0.975 -11.751 -13.122 1.00 97.19 104 ALA A N 1
ATOM 782 C CA . ALA A 1 104 ? 2.226 -11.664 -13.868 1.00 97.19 104 ALA A CA 1
ATOM 783 C C . ALA A 1 104 ? 3.060 -10.472 -13.376 1.00 97.19 104 ALA A C 1
ATOM 785 O O . ALA A 1 104 ? 2.488 -9.495 -12.880 1.00 97.19 104 ALA A O 1
ATOM 786 N N . PRO A 1 105 ? 4.400 -10.523 -13.496 1.00 96.69 105 PRO A N 1
ATOM 787 C CA . PRO A 1 105 ? 5.231 -9.345 -13.291 1.00 96.69 105 PRO A CA 1
ATOM 788 C C . PRO A 1 105 ? 4.917 -8.279 -14.350 1.00 96.69 105 PRO A C 1
ATOM 790 O O . PRO A 1 105 ? 4.649 -8.600 -15.507 1.00 96.69 105 PRO A O 1
ATOM 793 N N . LEU A 1 106 ? 4.983 -7.009 -13.952 1.00 95.81 106 LEU A N 1
ATOM 794 C CA . LEU A 1 106 ? 4.777 -5.865 -14.841 1.00 95.81 106 LEU A CA 1
ATOM 795 C C . LEU A 1 106 ? 6.039 -5.007 -14.939 1.00 95.81 106 LEU A C 1
ATOM 797 O O . LEU A 1 106 ? 6.798 -4.872 -13.973 1.00 95.81 106 LEU A O 1
ATOM 801 N N . SER A 1 107 ? 6.223 -4.398 -16.111 1.00 95.19 107 SER A N 1
ATOM 802 C CA . SER A 1 107 ? 7.197 -3.322 -16.309 1.00 95.19 107 SER A CA 1
ATOM 803 C C . SER A 1 107 ? 6.724 -2.016 -15.651 1.00 95.19 107 SER A C 1
ATOM 805 O O . SER A 1 107 ? 5.623 -1.951 -15.101 1.00 95.19 107 SER A O 1
ATOM 807 N N . GLY A 1 108 ? 7.546 -0.966 -15.726 1.00 94.69 108 GLY A N 1
ATOM 808 C CA . GLY A 1 108 ? 7.161 0.374 -15.284 1.00 94.69 108 GLY A CA 1
ATOM 809 C C . GLY A 1 108 ? 6.005 0.990 -16.083 1.00 94.69 108 GLY A C 1
ATOM 810 O O . GLY A 1 108 ? 5.296 1.836 -15.542 1.00 94.69 108 GLY A O 1
ATOM 811 N N . ASP A 1 109 ? 5.763 0.548 -17.323 1.00 96.31 109 ASP A N 1
ATOM 812 C CA . ASP A 1 109 ? 4.583 0.949 -18.087 1.00 96.31 109 ASP A CA 1
ATOM 813 C C . ASP A 1 109 ? 3.396 0.045 -17.742 1.00 96.31 109 ASP A C 1
ATOM 815 O O . ASP A 1 109 ? 3.259 -1.085 -18.219 1.00 96.31 109 ASP A O 1
ATOM 819 N N . MET A 1 110 ? 2.540 0.561 -16.868 1.00 96.75 110 MET A N 1
ATOM 820 C CA . MET A 1 110 ? 1.301 -0.079 -16.436 1.00 96.75 110 MET A CA 1
ATOM 821 C C . MET A 1 110 ? 0.078 0.659 -16.996 1.00 96.75 110 MET A C 1
ATOM 823 O O . MET A 1 110 ? -1.017 0.524 -16.446 1.00 96.75 110 MET A O 1
ATOM 827 N N . MET A 1 111 ? 0.252 1.466 -18.056 1.00 96.62 111 MET A N 1
ATOM 828 C CA . MET A 1 111 ? -0.746 2.420 -18.566 1.00 96.62 111 MET A CA 1
ATOM 829 C C . MET A 1 111 ? -1.194 3.433 -17.493 1.00 96.62 111 MET A C 1
ATOM 831 O O . MET A 1 111 ? -2.355 3.855 -17.411 1.00 96.62 111 MET A O 1
ATOM 835 N N . GLY A 1 112 ? -0.252 3.828 -16.636 1.00 96.75 112 GLY A N 1
ATOM 836 C CA . GLY A 1 112 ? -0.462 4.687 -15.480 1.00 96.75 112 GLY A CA 1
ATOM 837 C C . GLY A 1 112 ? -1.208 4.012 -14.325 1.00 96.75 112 GLY A C 1
ATOM 838 O O . GLY A 1 112 ? -1.653 2.869 -14.406 1.00 96.75 112 GLY A O 1
ATOM 839 N N . ILE A 1 113 ? -1.420 4.759 -13.234 1.00 97.31 113 ILE A N 1
ATOM 840 C CA . ILE A 1 113 ? -2.083 4.223 -12.028 1.00 97.31 113 ILE A CA 1
ATOM 841 C C . ILE A 1 113 ? -3.486 3.654 -12.302 1.00 97.31 113 ILE A C 1
ATOM 843 O O . ILE A 1 113 ? -3.889 2.679 -11.680 1.00 97.31 113 ILE A O 1
ATOM 847 N N . ARG A 1 114 ? -4.221 4.223 -13.269 1.00 96.88 114 ARG A N 1
ATOM 848 C CA . ARG A 1 114 ? -5.550 3.726 -13.659 1.00 96.88 114 ARG A CA 1
ATOM 849 C C . ARG A 1 114 ? -5.476 2.366 -14.350 1.00 96.88 114 ARG A C 1
ATOM 851 O O . ARG A 1 114 ? -6.358 1.543 -14.131 1.00 96.88 114 ARG A O 1
ATOM 858 N N . GLY A 1 115 ? -4.448 2.132 -15.166 1.00 97.94 115 GLY A N 1
ATOM 859 C CA . GLY A 1 115 ? -4.216 0.834 -15.790 1.00 97.94 115 GLY A CA 1
ATOM 860 C C . GLY A 1 115 ? -3.844 -0.225 -14.754 1.00 97.94 115 GLY A C 1
ATOM 861 O O . GLY A 1 115 ? -4.428 -1.307 -14.762 1.00 97.94 115 GLY A O 1
ATOM 862 N N . ALA A 1 116 ? -2.975 0.119 -13.799 1.00 98.00 116 ALA A N 1
ATOM 863 C CA . ALA A 1 116 ? -2.634 -0.752 -12.674 1.00 98.00 116 ALA A CA 1
ATOM 864 C C . ALA A 1 116 ? -3.861 -1.091 -11.797 1.00 98.00 116 ALA A C 1
ATOM 866 O O . ALA A 1 116 ? -4.133 -2.266 -11.553 1.00 98.00 116 ALA A O 1
ATOM 867 N N . ASP A 1 117 ? -4.651 -0.085 -11.392 1.00 97.81 117 ASP A N 1
ATOM 868 C CA . ASP A 1 117 ? -5.904 -0.276 -10.641 1.00 97.81 117 ASP A CA 1
ATOM 869 C C . ASP A 1 117 ? -6.893 -1.172 -11.416 1.00 97.81 117 ASP A C 1
ATOM 871 O O . ASP A 1 117 ? -7.521 -2.064 -10.840 1.00 97.81 117 ASP A O 1
ATOM 875 N N . ASN A 1 118 ? -7.007 -0.981 -12.735 1.00 97.44 118 ASN A N 1
ATOM 876 C CA . ASN A 1 118 ? -7.873 -1.797 -13.580 1.00 97.44 118 ASN A CA 1
ATOM 877 C C . ASN A 1 118 ? -7.405 -3.262 -13.664 1.00 97.44 118 ASN A C 1
ATOM 879 O O . ASN A 1 118 ? -8.243 -4.160 -13.628 1.00 97.44 118 ASN A O 1
ATOM 883 N N . GLN A 1 119 ? -6.095 -3.532 -13.714 1.00 98.12 119 GLN A N 1
ATOM 884 C CA . GLN A 1 119 ? -5.585 -4.908 -13.659 1.00 98.12 119 GLN A CA 1
ATOM 885 C C . GLN A 1 119 ? -5.928 -5.594 -12.331 1.00 98.12 119 GLN A C 1
ATOM 887 O O . GLN A 1 119 ? -6.383 -6.739 -12.339 1.00 98.12 119 GLN A O 1
ATOM 892 N N . CYS A 1 120 ? -5.786 -4.889 -11.202 1.00 97.88 120 CYS A N 1
ATOM 893 C CA . CYS A 1 120 ? -6.203 -5.405 -9.896 1.00 97.88 120 CYS A CA 1
ATOM 894 C C . CYS A 1 120 ? -7.699 -5.742 -9.879 1.00 97.88 120 CYS A C 1
ATOM 896 O O . CYS A 1 120 ? -8.088 -6.820 -9.433 1.00 97.88 120 CYS A O 1
ATOM 898 N N . PHE A 1 121 ? -8.540 -4.842 -10.398 1.00 97.12 121 PHE A N 1
ATOM 899 C CA . PHE A 1 121 ? -9.982 -5.059 -10.483 1.00 97.12 121 PHE A CA 1
ATOM 900 C C . PHE A 1 121 ? -10.336 -6.281 -11.342 1.00 97.12 121 PHE A C 1
ATOM 902 O O . PHE A 1 121 ? -11.091 -7.146 -10.899 1.00 97.12 121 PHE A O 1
ATOM 909 N N . GLN A 1 122 ? -9.786 -6.372 -12.555 1.00 97.31 122 GLN A N 1
ATOM 910 C CA . GLN A 1 122 ? -10.112 -7.446 -13.494 1.00 97.31 122 GLN A CA 1
ATOM 911 C C . GLN A 1 122 ? -9.704 -8.822 -12.958 1.00 97.31 122 GLN A C 1
ATOM 913 O O . GLN A 1 122 ? -10.508 -9.753 -12.995 1.00 97.31 122 GLN A O 1
ATOM 918 N N . GLN A 1 123 ? -8.491 -8.950 -12.416 1.00 98.06 123 GLN A N 1
ATOM 919 C CA . GLN A 1 123 ? -7.996 -10.233 -11.912 1.00 98.06 123 GLN A CA 1
ATOM 920 C C . GLN A 1 123 ? -8.720 -10.673 -10.636 1.00 98.06 123 GLN A C 1
ATOM 922 O O . GLN A 1 123 ? -9.071 -11.845 -10.512 1.00 98.06 123 GLN A O 1
ATOM 927 N N . ALA A 1 124 ? -9.040 -9.741 -9.733 1.00 96.38 124 ALA A N 1
ATOM 928 C CA . ALA A 1 124 ? -9.856 -10.048 -8.562 1.00 96.38 124 ALA A CA 1
ATOM 929 C C . ALA A 1 124 ? -11.244 -10.582 -8.959 1.00 96.38 124 ALA A C 1
ATOM 931 O O . ALA A 1 124 ? -11.707 -11.588 -8.420 1.00 96.38 124 ALA A O 1
ATOM 932 N N . ARG A 1 125 ? -11.900 -9.935 -9.935 1.00 95.56 125 ARG A N 1
ATOM 933 C CA . ARG A 1 125 ? -13.224 -10.341 -10.431 1.00 95.56 125 ARG A CA 1
ATOM 934 C C . ARG A 1 125 ? -13.202 -11.686 -11.147 1.00 95.56 125 ARG A C 1
ATOM 936 O O . ARG A 1 125 ? -14.125 -12.469 -10.948 1.00 95.56 125 ARG A O 1
ATOM 943 N N . ALA A 1 126 ? -12.154 -11.971 -11.919 1.00 94.56 126 ALA A N 1
ATOM 944 C CA . ALA A 1 126 ? -11.973 -13.269 -12.571 1.00 94.56 126 ALA A CA 1
ATOM 945 C C . ALA A 1 126 ? -11.911 -14.431 -11.562 1.00 94.56 126 ALA A C 1
ATOM 947 O O . ALA A 1 126 ? -12.337 -15.537 -11.876 1.00 94.56 126 ALA A O 1
ATOM 948 N N . MET A 1 127 ? -11.454 -14.156 -10.336 1.00 95.38 127 MET A N 1
ATOM 949 C CA . MET A 1 127 ? -11.388 -15.120 -9.232 1.00 95.38 127 MET A CA 1
ATOM 950 C C . MET A 1 127 ? -12.601 -15.056 -8.289 1.00 95.38 127 MET A C 1
ATOM 952 O O . MET A 1 127 ? -12.577 -15.630 -7.203 1.00 95.38 127 MET A O 1
ATOM 956 N N . GLY A 1 128 ? -13.664 -14.339 -8.670 1.00 91.25 128 GLY A N 1
ATOM 957 C CA . GLY A 1 128 ? -14.896 -14.234 -7.882 1.00 91.25 128 GLY A CA 1
ATOM 958 C C . GLY A 1 128 ? -14.779 -13.379 -6.615 1.00 91.25 128 GLY A C 1
ATOM 959 O O . GLY A 1 128 ? -15.691 -13.379 -5.788 1.00 91.25 128 GLY A O 1
ATOM 960 N N . LEU A 1 129 ? -13.691 -12.623 -6.442 1.00 89.31 129 LEU A N 1
ATOM 961 C CA . LEU A 1 129 ? -13.519 -11.760 -5.276 1.00 89.31 129 LEU A CA 1
ATOM 962 C C . LEU A 1 129 ? -14.431 -10.536 -5.393 1.00 89.31 129 LEU A C 1
ATOM 964 O O . LEU A 1 129 ? -14.398 -9.797 -6.381 1.00 89.31 129 LEU A O 1
ATOM 968 N N . VAL A 1 130 ? -15.245 -10.308 -4.359 1.00 85.56 130 VAL A N 1
ATOM 969 C CA . VAL A 1 130 ? -16.256 -9.236 -4.329 1.00 85.56 130 VAL A CA 1
ATOM 970 C C . VAL A 1 130 ? -15.710 -7.886 -3.845 1.00 85.56 130 VAL A C 1
ATOM 972 O O . VAL A 1 130 ? -16.254 -6.843 -4.217 1.00 85.56 130 VAL A O 1
ATOM 975 N N . SER A 1 131 ? -14.603 -7.887 -3.103 1.00 86.50 131 SER A N 1
ATOM 976 C CA . SER A 1 131 ? -13.947 -6.685 -2.571 1.00 86.50 131 SER A CA 1
ATOM 977 C C . SER A 1 131 ? -13.357 -5.778 -3.659 1.00 86.50 131 SER A C 1
ATOM 979 O O . SER A 1 131 ? -13.104 -6.202 -4.787 1.00 86.50 131 SER A O 1
ATOM 981 N N . THR A 1 132 ? -13.116 -4.514 -3.308 1.00 87.38 132 THR A N 1
ATOM 982 C CA . THR A 1 132 ? -12.452 -3.540 -4.185 1.00 87.38 132 THR A CA 1
ATOM 983 C C . THR A 1 132 ? -10.942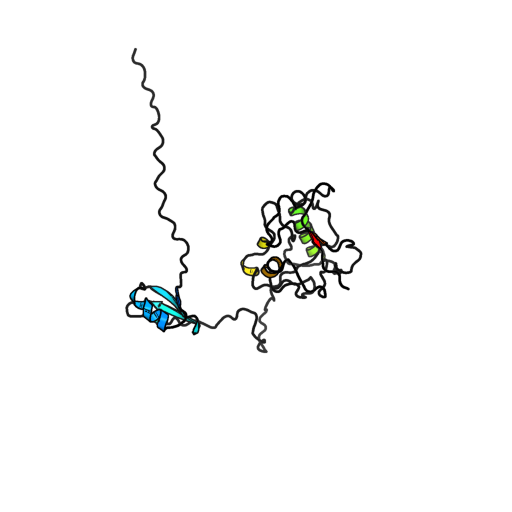 -3.609 -3.995 1.00 87.38 132 THR A C 1
ATOM 985 O O . THR A 1 132 ? -10.452 -3.316 -2.906 1.00 87.38 132 THR A O 1
ATOM 988 N N . TYR A 1 133 ? -10.212 -3.933 -5.060 1.00 95.81 133 TYR A N 1
ATOM 989 C CA . TYR A 1 133 ? -8.749 -3.931 -5.074 1.00 95.81 133 TYR A CA 1
ATOM 990 C C . TYR A 1 133 ? -8.211 -2.694 -5.791 1.00 95.81 133 TYR A C 1
ATOM 992 O O . TYR A 1 133 ? -8.791 -2.234 -6.774 1.00 95.81 133 TYR A O 1
ATOM 1000 N N . ARG A 1 134 ? -7.099 -2.162 -5.279 1.00 96.88 134 ARG A N 1
ATOM 1001 C CA . ARG A 1 134 ? -6.340 -1.048 -5.857 1.00 96.88 134 ARG A CA 1
ATOM 1002 C C . ARG A 1 134 ? -4.860 -1.407 -5.892 1.00 96.88 134 ARG A C 1
ATOM 1004 O O . ARG A 1 134 ? -4.407 -2.207 -5.074 1.00 96.88 134 ARG A O 1
ATOM 1011 N N . ALA A 1 135 ? -4.121 -0.805 -6.810 1.00 98.19 135 ALA A N 1
ATOM 1012 C CA . ALA A 1 135 ? -2.693 -1.016 -6.954 1.00 98.19 135 ALA A CA 1
ATOM 1013 C C . ALA A 1 135 ? -1.930 -0.493 -5.727 1.00 98.19 135 ALA A C 1
ATOM 1015 O O . ALA A 1 135 ? -2.173 0.615 -5.249 1.00 98.19 135 ALA A O 1
ATOM 1016 N N . PHE A 1 136 ? -0.968 -1.277 -5.239 1.00 98.19 136 PHE A N 1
ATOM 1017 C CA . PHE A 1 136 ? -0.071 -0.904 -4.143 1.00 98.19 136 PHE A CA 1
ATOM 1018 C C . PHE A 1 136 ? 1.066 -0.002 -4.663 1.00 98.19 136 PHE A C 1
ATOM 1020 O O . PHE A 1 136 ? 2.229 -0.386 -4.694 1.00 98.19 136 PHE A O 1
ATOM 1027 N N . LEU A 1 137 ? 0.721 1.188 -5.158 1.00 98.31 137 LEU A N 1
ATOM 1028 C CA . LEU A 1 137 ? 1.665 2.113 -5.790 1.00 98.31 137 LEU A CA 1
ATOM 1029 C C . LEU A 1 137 ? 1.359 3.555 -5.378 1.00 98.31 137 LEU A C 1
ATOM 1031 O O . LEU A 1 137 ? 0.203 3.982 -5.368 1.00 98.31 137 LEU A O 1
ATOM 1035 N N . SER A 1 138 ? 2.395 4.346 -5.112 1.00 97.75 138 SER A N 1
ATOM 1036 C CA . SER A 1 138 ? 2.257 5.804 -5.122 1.00 97.75 138 SER A CA 1
ATOM 1037 C C . SER A 1 138 ? 1.893 6.293 -6.528 1.00 97.75 138 SER A C 1
ATOM 1039 O O . SER A 1 138 ? 2.299 5.713 -7.530 1.00 97.75 138 SER A O 1
ATOM 1041 N N . SER A 1 139 ? 1.168 7.403 -6.628 1.00 92.19 139 SER A N 1
ATOM 1042 C CA . SER A 1 139 ? 0.844 8.054 -7.902 1.00 92.19 139 SER A CA 1
ATOM 1043 C C . SER A 1 139 ? 1.082 9.560 -7.826 1.00 92.19 139 SER A C 1
ATOM 1045 O O . SER A 1 139 ? 1.421 10.092 -6.772 1.00 92.19 139 SER A O 1
ATOM 1047 N N . GLN A 1 140 ? 0.877 10.270 -8.937 1.00 91.56 140 GLN A N 1
ATOM 1048 C CA . GLN A 1 140 ? 1.104 11.716 -9.036 1.00 91.56 140 GLN A CA 1
ATOM 1049 C C . GLN A 1 140 ? 0.404 12.530 -7.929 1.00 91.56 140 GLN A C 1
ATOM 1051 O O . GLN A 1 140 ? 0.962 13.514 -7.445 1.00 91.56 140 GLN A O 1
ATOM 1056 N N . LEU A 1 141 ? -0.795 12.108 -7.514 1.00 92.81 141 LEU A N 1
ATOM 1057 C CA . LEU A 1 141 ? -1.637 12.822 -6.546 1.00 92.81 141 LEU A CA 1
ATOM 1058 C C . LEU A 1 141 ? -1.933 12.011 -5.277 1.00 92.81 141 LEU A C 1
ATOM 1060 O O . LEU A 1 141 ? -2.729 12.453 -4.452 1.00 92.81 141 LEU A O 1
ATOM 1064 N N . GLN A 1 142 ? -1.340 10.826 -5.117 1.00 95.81 142 GLN A N 1
ATOM 1065 C CA . GLN A 1 142 ? -1.641 9.952 -3.987 1.00 95.81 142 GLN A CA 1
ATOM 1066 C C . GLN A 1 142 ? -0.380 9.288 -3.446 1.00 95.81 142 GLN A C 1
ATOM 1068 O O . GLN A 1 142 ? 0.339 8.606 -4.173 1.00 95.81 142 GLN A O 1
ATOM 1073 N N . ASP A 1 143 ? -0.151 9.460 -2.149 1.00 97.38 143 ASP A N 1
ATOM 1074 C CA . ASP A 1 143 ? 0.873 8.729 -1.411 1.00 97.38 143 ASP A CA 1
ATOM 1075 C C . ASP A 1 143 ? 0.386 7.312 -1.109 1.00 97.38 143 ASP A C 1
ATOM 1077 O O . ASP A 1 143 ? -0.775 7.126 -0.723 1.00 97.38 143 ASP A O 1
ATOM 1081 N N . LEU A 1 144 ? 1.276 6.327 -1.230 1.00 97.56 144 LEU A N 1
ATOM 1082 C CA . LEU A 1 144 ? 0.995 4.927 -0.921 1.00 97.56 144 LEU A CA 1
ATOM 1083 C C . LEU A 1 144 ? 0.387 4.768 0.479 1.00 97.56 144 LEU A C 1
ATOM 1085 O O . LEU A 1 144 ? -0.656 4.134 0.621 1.00 97.56 144 LEU A O 1
ATOM 1089 N N . ALA A 1 145 ? 0.933 5.449 1.492 1.00 96.62 145 ALA A N 1
ATOM 1090 C CA . ALA A 1 145 ? 0.421 5.408 2.867 1.00 96.62 145 ALA A CA 1
ATOM 1091 C C . ALA A 1 145 ? -1.050 5.855 3.006 1.00 96.62 145 ALA A C 1
ATOM 1093 O O . ALA A 1 145 ? -1.697 5.576 4.019 1.00 96.62 145 ALA A O 1
ATOM 1094 N N . THR A 1 146 ? -1.606 6.527 1.993 1.00 96.12 146 THR A N 1
ATOM 1095 C CA . THR A 1 146 ? -2.972 7.061 2.007 1.00 96.12 146 THR A CA 1
ATOM 1096 C C . THR A 1 146 ? -3.996 6.267 1.198 1.00 96.12 146 THR A C 1
ATOM 1098 O O . THR A 1 146 ? -5.164 6.655 1.194 1.00 96.12 146 THR A O 1
ATOM 1101 N N . ILE A 1 147 ? -3.602 5.167 0.543 1.00 96.00 147 ILE A N 1
ATOM 1102 C CA . ILE A 1 147 ? -4.518 4.330 -0.255 1.00 96.00 147 ILE A CA 1
ATOM 1103 C C . ILE A 1 147 ? -5.647 3.759 0.606 1.00 96.00 147 ILE A C 1
ATOM 1105 O O . ILE A 1 147 ? -6.816 3.828 0.218 1.00 96.00 147 ILE A O 1
ATOM 1109 N N . VAL A 1 148 ? -5.306 3.245 1.788 1.00 95.06 148 VAL A N 1
ATOM 1110 C CA . VAL A 1 148 ? -6.272 2.733 2.764 1.00 95.06 148 VAL A CA 1
ATOM 1111 C C . VAL A 1 148 ? -6.950 3.894 3.493 1.00 95.06 148 VAL A C 1
ATOM 1113 O O . VAL A 1 148 ? -6.314 4.897 3.847 1.00 95.06 148 VAL A O 1
ATOM 1116 N N . LYS A 1 149 ? -8.260 3.776 3.731 1.00 92.00 149 LYS A N 1
ATOM 1117 C CA . LYS A 1 149 ? -9.046 4.785 4.457 1.00 92.00 149 LYS A CA 1
ATOM 1118 C C . LYS A 1 149 ? -8.507 4.951 5.872 1.00 92.00 149 LYS A C 1
ATOM 1120 O O . LYS A 1 149 ? -8.126 3.979 6.505 1.00 92.00 149 LYS A O 1
ATOM 1125 N N . LYS A 1 150 ? -8.519 6.180 6.397 1.00 90.12 150 LYS A N 1
ATOM 1126 C CA . LYS A 1 150 ? -7.936 6.503 7.713 1.00 90.12 150 LYS A CA 1
ATOM 1127 C C . LYS A 1 150 ? -8.457 5.611 8.855 1.00 90.12 150 LYS A C 1
ATOM 1129 O O . LYS A 1 150 ? -7.666 5.264 9.723 1.00 90.12 150 LYS A O 1
ATOM 1134 N N . ALA A 1 151 ? -9.739 5.239 8.830 1.00 88.56 151 ALA A N 1
ATOM 1135 C CA . ALA A 1 151 ? -10.369 4.397 9.852 1.00 88.56 151 ALA A CA 1
ATOM 1136 C C . ALA A 1 151 ? -9.792 2.970 9.915 1.00 88.56 151 ALA A C 1
ATOM 1138 O O . ALA A 1 151 ? -9.698 2.406 10.999 1.00 88.56 151 ALA A O 1
ATOM 1139 N N . ASP A 1 152 ? -9.329 2.436 8.783 1.00 90.12 152 ASP A N 1
ATOM 1140 C CA . ASP A 1 152 ? -8.894 1.040 8.659 1.00 90.12 152 ASP A CA 1
ATOM 1141 C C . ASP A 1 152 ? -7.371 0.888 8.859 1.00 90.12 152 ASP A C 1
ATOM 1143 O O . ASP A 1 152 ? -6.816 -0.199 8.763 1.00 90.12 152 ASP A O 1
ATOM 1147 N N . ARG A 1 153 ? -6.634 1.982 9.106 1.00 93.00 153 ARG A N 1
ATOM 1148 C CA . ARG A 1 153 ? -5.158 1.928 9.100 1.00 93.00 153 ARG A CA 1
ATOM 1149 C C . ARG A 1 153 ? -4.541 1.309 10.350 1.00 93.00 153 ARG A C 1
ATOM 1151 O O . ARG A 1 153 ? -3.433 0.797 10.258 1.00 93.00 153 ARG A O 1
ATOM 1158 N N . PHE A 1 154 ? -5.212 1.406 11.495 1.00 89.62 154 PHE A N 1
ATOM 1159 C CA . PHE A 1 154 ? -4.637 1.044 12.798 1.00 89.62 154 PHE A CA 1
ATOM 1160 C C . PHE A 1 154 ? -5.114 -0.314 13.314 1.00 89.62 154 PHE A C 1
ATOM 1162 O O . PHE A 1 154 ? -4.344 -1.014 13.959 1.00 89.62 154 PHE A O 1
ATOM 1169 N N . ASN A 1 155 ? -6.356 -0.691 13.001 1.00 85.69 155 ASN A N 1
ATOM 1170 C CA . ASN A 1 155 ? -7.031 -1.827 13.637 1.00 85.69 155 ASN A CA 1
ATOM 1171 C C . ASN A 1 155 ? -7.421 -2.928 12.640 1.00 85.69 155 ASN A C 1
ATOM 1173 O O . ASN A 1 155 ? -8.182 -3.824 12.988 1.00 85.69 155 ASN A O 1
ATOM 1177 N N . THR A 1 156 ? -6.962 -2.841 11.390 1.00 91.00 156 THR A N 1
ATOM 1178 C CA . THR A 1 156 ? -7.324 -3.795 10.338 1.00 91.00 156 THR A CA 1
ATOM 1179 C C . THR A 1 156 ? -6.083 -4.566 9.899 1.00 91.00 156 THR A C 1
ATOM 1181 O O . THR A 1 156 ? -5.199 -3.966 9.276 1.00 91.00 156 THR A O 1
ATOM 1184 N N . PRO A 1 157 ? -5.998 -5.875 10.202 1.00 94.62 157 PRO A N 1
ATOM 1185 C CA . PRO A 1 157 ? -4.867 -6.695 9.797 1.00 94.62 157 PRO A CA 1
ATOM 1186 C C . PRO A 1 157 ? -4.746 -6.796 8.284 1.00 94.62 157 PRO A C 1
ATOM 1188 O O . PRO A 1 157 ? -5.746 -6.783 7.555 1.00 94.62 157 PRO A O 1
ATOM 1191 N N . ILE A 1 158 ? -3.504 -6.927 7.822 1.00 96.12 158 ILE A N 1
ATOM 1192 C CA . ILE A 1 158 ? -3.204 -7.165 6.415 1.00 96.12 158 ILE A CA 1
ATOM 1193 C C . ILE A 1 158 ? -2.891 -8.634 6.240 1.00 96.12 158 ILE A C 1
ATOM 1195 O O . ILE A 1 158 ? -1.942 -9.143 6.833 1.00 96.12 158 ILE A O 1
ATOM 1199 N N . VAL A 1 159 ? -3.668 -9.296 5.398 1.00 96.19 159 VAL A N 1
ATOM 1200 C CA . VAL A 1 159 ? -3.572 -10.731 5.145 1.00 96.19 159 VAL A CA 1
ATOM 1201 C C . VAL A 1 159 ? -3.226 -11.003 3.688 1.00 96.19 159 VAL A C 1
ATOM 1203 O O . VAL A 1 159 ? -3.480 -10.177 2.812 1.00 96.19 159 VAL A O 1
ATOM 1206 N N . ASN A 1 160 ? -2.652 -12.167 3.407 1.00 96.56 160 ASN A N 1
ATOM 1207 C CA . ASN A 1 160 ? -2.512 -12.654 2.039 1.00 96.56 160 ASN A CA 1
ATOM 1208 C C . ASN A 1 160 ? -3.862 -13.168 1.485 1.00 96.56 160 ASN A C 1
ATOM 1210 O O . ASN A 1 160 ? -4.892 -13.112 2.157 1.00 96.56 160 ASN A O 1
ATOM 1214 N N . LEU A 1 161 ? -3.874 -13.713 0.262 1.00 95.75 161 LEU A N 1
ATOM 1215 C CA . LEU A 1 161 ? -5.097 -14.246 -0.365 1.00 95.75 161 LEU A CA 1
ATOM 1216 C C . LEU A 1 161 ? -5.801 -15.343 0.462 1.00 95.75 161 LEU A C 1
ATOM 1218 O O . LEU A 1 161 ? -7.007 -15.524 0.323 1.00 95.75 161 LEU A O 1
ATOM 1222 N N . LYS A 1 162 ? -5.062 -16.079 1.300 1.00 93.31 162 LYS A N 1
ATOM 1223 C CA . LYS A 1 162 ? -5.576 -17.187 2.119 1.00 93.31 162 LYS A CA 1
ATOM 1224 C C . LYS A 1 162 ? -5.941 -16.774 3.549 1.00 93.31 162 LYS A C 1
ATOM 1226 O O . LYS A 1 162 ? -6.316 -17.636 4.336 1.00 93.31 162 LYS A O 1
ATOM 1231 N N . GLY A 1 163 ? -5.840 -15.489 3.888 1.00 92.75 163 GLY A N 1
ATOM 1232 C CA . GLY A 1 163 ? -6.152 -14.990 5.229 1.00 92.75 163 GLY A CA 1
ATOM 1233 C C . GLY A 1 163 ? -4.997 -15.089 6.233 1.00 92.75 163 GLY A C 1
ATOM 1234 O O . GLY A 1 163 ? -5.201 -14.828 7.414 1.00 92.75 163 GLY A O 1
ATOM 1235 N N . GLU A 1 164 ? -3.782 -15.435 5.799 1.00 93.19 164 GLU A N 1
ATOM 1236 C CA . GLU A 1 164 ? -2.611 -15.473 6.685 1.00 93.19 164 GLU A CA 1
ATOM 1237 C C . GLU A 1 164 ? -2.060 -14.052 6.877 1.00 93.19 164 GLU A C 1
ATOM 1239 O O . GLU A 1 164 ? -1.873 -13.319 5.902 1.00 93.19 164 GLU A O 1
ATOM 1244 N N . ILE A 1 165 ? -1.805 -13.649 8.124 1.00 93.62 165 ILE A N 1
ATOM 1245 C CA . ILE A 1 165 ? -1.395 -12.280 8.476 1.00 93.62 165 ILE A CA 1
ATOM 1246 C C . ILE A 1 165 ? 0.019 -11.986 7.961 1.00 93.62 165 ILE A C 1
ATOM 1248 O O . ILE A 1 165 ? 0.975 -12.654 8.338 1.00 93.62 165 ILE A O 1
ATOM 1252 N N . LEU A 1 166 ? 0.156 -10.941 7.148 1.00 94.50 166 LEU A N 1
ATOM 1253 C CA . LEU A 1 166 ? 1.436 -10.393 6.691 1.00 94.50 166 LEU A CA 1
ATOM 1254 C C . LEU A 1 166 ? 1.918 -9.247 7.593 1.00 94.50 166 LEU A C 1
ATOM 1256 O O . LEU A 1 166 ? 3.102 -9.177 7.913 1.00 94.50 166 LEU A O 1
ATOM 1260 N N . PHE A 1 167 ? 0.999 -8.369 8.008 1.00 94.12 167 PHE A N 1
ATOM 1261 C CA . PHE A 1 167 ? 1.263 -7.219 8.883 1.00 94.12 167 PHE A CA 1
ATOM 1262 C C . PHE A 1 167 ? 0.095 -7.032 9.855 1.00 94.12 167 PHE A C 1
ATOM 1264 O O . PHE A 1 167 ? -1.057 -7.265 9.473 1.00 94.12 167 PHE A O 1
ATOM 1271 N N . ASN A 1 168 ? 0.351 -6.551 11.078 1.00 89.31 168 ASN A N 1
ATOM 1272 C CA . ASN A 1 168 ? -0.729 -6.382 12.056 1.00 89.31 168 ASN A CA 1
ATOM 1273 C C . ASN A 1 168 ? -1.690 -5.257 11.657 1.00 89.31 168 ASN A C 1
ATOM 1275 O O . ASN A 1 168 ? -2.861 -5.295 12.027 1.00 89.31 168 ASN A O 1
ATOM 1279 N N . ASN A 1 169 ? -1.208 -4.251 10.917 1.00 93.12 169 ASN A N 1
ATOM 1280 C CA . ASN A 1 169 ? -2.020 -3.167 10.365 1.00 93.12 169 ASN A CA 1
ATOM 1281 C C . ASN A 1 169 ? -1.287 -2.393 9.245 1.00 93.12 169 ASN A C 1
ATOM 1283 O O . ASN A 1 169 ? -0.129 -2.660 8.925 1.00 93.12 169 ASN A O 1
ATOM 1287 N N . TRP A 1 170 ? -1.967 -1.407 8.647 1.00 95.44 170 TRP A N 1
ATOM 1288 C CA . TRP A 1 170 ? -1.444 -0.575 7.551 1.00 95.44 170 TRP A CA 1
ATOM 1289 C C . TRP A 1 170 ? -0.250 0.294 7.928 1.00 95.44 170 TRP A C 1
ATOM 1291 O O . TRP A 1 170 ? 0.638 0.503 7.104 1.00 95.44 170 TRP A O 1
ATOM 1301 N N . ILE A 1 171 ? -0.220 0.820 9.150 1.00 93.06 171 ILE A N 1
ATOM 1302 C CA . ILE A 1 171 ? 0.855 1.719 9.578 1.00 93.06 171 ILE A CA 1
ATOM 1303 C C . ILE A 1 171 ? 2.174 0.958 9.749 1.00 93.06 171 ILE A C 1
ATOM 1305 O O . ILE A 1 171 ? 3.230 1.507 9.431 1.00 93.06 171 ILE A O 1
ATOM 1309 N N . GLU A 1 172 ? 2.129 -0.309 10.171 1.00 92.06 172 GLU A N 1
ATOM 1310 C CA . GLU A 1 172 ? 3.330 -1.130 10.368 1.00 92.06 172 GLU A CA 1
ATOM 1311 C C . GLU A 1 172 ? 4.168 -1.323 9.103 1.00 92.06 172 GLU A C 1
ATOM 1313 O O . GLU A 1 172 ? 5.397 -1.356 9.204 1.00 92.06 172 GLU A O 1
ATOM 1318 N N . ILE A 1 173 ? 3.540 -1.365 7.919 1.00 94.56 173 ILE A N 1
ATOM 1319 C CA . ILE A 1 173 ? 4.273 -1.432 6.645 1.00 94.56 173 ILE A CA 1
ATOM 1320 C C . ILE A 1 173 ? 5.293 -0.289 6.566 1.00 94.56 173 ILE A C 1
ATOM 1322 O O . ILE A 1 173 ? 6.435 -0.498 6.168 1.00 94.56 173 ILE A O 1
ATOM 1326 N N . PHE A 1 174 ? 4.902 0.921 6.962 1.00 93.94 174 PHE A N 1
ATOM 1327 C CA . PHE A 1 174 ? 5.734 2.119 6.823 1.00 93.94 174 PHE A CA 1
ATOM 1328 C C . PHE A 1 174 ? 6.596 2.393 8.060 1.00 93.94 174 PHE A C 1
ATOM 1330 O O . PHE A 1 174 ? 7.601 3.090 7.960 1.00 93.94 174 PHE A O 1
ATOM 1337 N N . ALA A 1 175 ? 6.226 1.843 9.220 1.00 88.56 175 ALA A N 1
ATOM 1338 C CA . ALA A 1 175 ? 7.017 1.953 10.445 1.00 88.56 175 ALA A CA 1
ATOM 1339 C C . ALA A 1 175 ? 8.261 1.048 10.417 1.00 88.56 175 ALA A C 1
ATOM 1341 O O . ALA A 1 175 ? 9.324 1.448 10.882 1.00 88.56 175 ALA A O 1
ATOM 1342 N N . ASN A 1 176 ? 8.137 -0.148 9.833 1.00 85.31 176 ASN A N 1
ATOM 1343 C CA . ASN A 1 176 ? 9.174 -1.184 9.860 1.00 85.31 176 ASN A CA 1
ATOM 1344 C C . ASN A 1 176 ? 9.856 -1.393 8.499 1.00 85.31 176 ASN A C 1
ATOM 1346 O O . ASN A 1 176 ? 10.372 -2.476 8.223 1.00 85.31 176 ASN A O 1
ATOM 1350 N N . ASN A 1 177 ? 9.846 -0.384 7.620 1.00 85.38 177 ASN A N 1
ATOM 1351 C CA . ASN A 1 177 ? 10.409 -0.465 6.264 1.00 85.38 177 ASN A CA 1
ATOM 1352 C C . ASN A 1 177 ? 9.899 -1.679 5.455 1.00 85.38 177 ASN A C 1
ATOM 1354 O O . ASN A 1 177 ? 10.651 -2.288 4.697 1.00 85.38 177 ASN A O 1
ATOM 1358 N N . GLY A 1 178 ? 8.633 -2.058 5.638 1.00 86.88 178 GLY A N 1
ATOM 1359 C CA . GLY A 1 178 ? 7.978 -3.139 4.903 1.00 86.88 178 GLY A CA 1
ATOM 1360 C C . GLY A 1 178 ? 8.438 -4.550 5.272 1.00 86.88 178 GLY A C 1
ATOM 1361 O O . GLY A 1 178 ? 8.162 -5.481 4.519 1.00 86.88 178 GLY A O 1
ATOM 1362 N N . GLN A 1 179 ? 9.140 -4.736 6.394 1.00 88.62 179 GLN A N 1
ATOM 1363 C CA . GLN A 1 179 ? 9.554 -6.066 6.844 1.00 88.62 179 GLN A CA 1
ATOM 1364 C C . GLN A 1 179 ? 8.348 -6.905 7.289 1.00 88.62 179 GLN A C 1
ATOM 1366 O O . GLN A 1 179 ? 7.528 -6.450 8.082 1.00 88.62 179 GLN A O 1
ATOM 1371 N N . PHE A 1 180 ? 8.275 -8.144 6.803 1.00 89.19 180 PHE A N 1
ATOM 1372 C CA . PHE A 1 180 ? 7.268 -9.139 7.177 1.00 89.19 180 PHE A CA 1
ATOM 1373 C C . PHE A 1 180 ? 7.913 -10.521 7.329 1.00 89.19 180 PHE A C 1
ATOM 1375 O O . PHE A 1 180 ? 9.056 -10.735 6.915 1.00 89.19 180 PHE A O 1
ATOM 1382 N N . ASN A 1 181 ? 7.186 -11.467 7.928 1.00 89.38 181 ASN A N 1
ATOM 1383 C CA . ASN A 1 181 ? 7.670 -12.833 8.108 1.00 89.38 181 ASN A CA 1
ATOM 1384 C C . ASN A 1 181 ? 7.826 -13.543 6.744 1.00 89.38 181 ASN A C 1
ATOM 1386 O O . ASN A 1 181 ? 6.819 -13.812 6.088 1.00 89.38 181 ASN A O 1
ATOM 1390 N N . PRO A 1 182 ? 9.050 -13.922 6.328 1.00 88.50 182 PRO A N 1
ATOM 1391 C CA . PRO A 1 182 ? 9.290 -14.514 5.013 1.00 88.50 182 PRO A CA 1
ATOM 1392 C C . PRO A 1 182 ? 8.732 -15.933 4.854 1.00 88.50 182 PRO A C 1
ATOM 1394 O O . PRO A 1 182 ? 8.693 -16.444 3.739 1.00 88.50 182 PRO A O 1
ATOM 1397 N N . GLN A 1 183 ? 8.317 -16.578 5.947 1.00 90.00 183 GLN A N 1
ATOM 1398 C CA . GLN A 1 183 ? 7.659 -17.885 5.905 1.00 90.00 183 GLN A CA 1
ATOM 1399 C C . GLN A 1 183 ? 6.198 -17.788 5.449 1.00 90.00 183 GLN A C 1
ATOM 1401 O O . GLN A 1 183 ? 5.612 -18.802 5.080 1.00 90.00 183 GLN A O 1
ATOM 1406 N N . ILE A 1 184 ? 5.610 -16.586 5.461 1.00 93.06 184 ILE A N 1
ATOM 1407 C CA . ILE A 1 184 ? 4.218 -16.359 5.072 1.00 93.06 184 ILE A CA 1
ATOM 1408 C C . ILE A 1 184 ? 4.180 -15.969 3.587 1.00 93.06 184 ILE A C 1
ATOM 1410 O O . ILE A 1 184 ? 4.749 -14.940 3.206 1.00 93.06 184 ILE A O 1
ATOM 1414 N N . PRO A 1 185 ? 3.534 -16.768 2.719 1.00 95.00 185 PRO A N 1
ATOM 1415 C CA . PRO A 1 185 ? 3.518 -16.504 1.287 1.00 95.00 185 PRO A CA 1
ATOM 1416 C C . PRO A 1 185 ? 2.761 -15.232 0.909 1.00 95.00 185 PRO A C 1
ATOM 1418 O O . PRO A 1 185 ? 1.724 -14.905 1.488 1.00 95.00 185 PRO A O 1
ATOM 1421 N N . ILE A 1 186 ? 3.210 -14.591 -0.170 1.00 97.12 186 ILE A N 1
ATOM 1422 C CA . ILE A 1 186 ? 2.389 -13.648 -0.932 1.00 97.12 186 ILE A CA 1
ATOM 1423 C C . ILE A 1 186 ? 1.822 -14.409 -2.125 1.00 97.12 186 ILE A C 1
ATOM 1425 O O . ILE A 1 186 ? 2.578 -14.948 -2.935 1.00 97.12 186 ILE A O 1
ATOM 1429 N N . TYR A 1 187 ? 0.497 -14.449 -2.229 1.00 98.00 187 TYR A N 1
ATOM 1430 C CA . TYR A 1 187 ? -0.188 -15.116 -3.331 1.00 98.00 187 TYR A CA 1
ATOM 1431 C C . TYR A 1 187 ? -0.603 -14.120 -4.417 1.00 98.00 187 TYR A C 1
ATOM 1433 O O . TYR A 1 187 ? -1.010 -12.996 -4.112 1.00 98.00 187 TYR A O 1
ATOM 1441 N N . SER A 1 188 ? -0.521 -14.539 -5.678 1.00 98.50 188 SER A N 1
ATOM 1442 C CA . SER A 1 188 ? -1.226 -13.896 -6.791 1.00 98.50 188 SER A CA 1
ATOM 1443 C C . SER A 1 188 ? -2.723 -14.206 -6.743 1.00 98.50 188 SER A C 1
ATOM 1445 O O . SER A 1 188 ? -3.134 -15.130 -6.042 1.00 98.50 188 SER A O 1
ATOM 1447 N N . PHE A 1 189 ? -3.551 -13.469 -7.491 1.00 98.06 189 PHE A N 1
ATOM 1448 C CA . PHE A 1 189 ? -5.000 -13.713 -7.548 1.00 98.06 189 PHE A CA 1
ATOM 1449 C C . PHE A 1 189 ? -5.352 -15.155 -7.938 1.00 98.06 189 PHE A C 1
ATOM 1451 O O . PHE A 1 189 ? -6.278 -15.727 -7.372 1.00 98.06 189 PHE A O 1
ATOM 1458 N N . ASP A 1 190 ? -4.591 -15.764 -8.846 1.00 96.19 190 ASP A N 1
ATOM 1459 C CA . ASP A 1 190 ? -4.753 -17.170 -9.242 1.00 96.19 190 ASP A CA 1
ATOM 1460 C C . ASP A 1 190 ? -4.143 -18.194 -8.261 1.00 96.19 190 ASP A C 1
ATOM 1462 O O . ASP A 1 190 ? -4.140 -19.393 -8.535 1.00 96.19 190 ASP A O 1
ATOM 1466 N N . GLY A 1 191 ? -3.663 -17.748 -7.096 1.00 97.12 191 GLY A N 1
ATOM 1467 C CA . GLY A 1 191 ? -3.270 -18.612 -5.982 1.00 97.12 191 GLY A CA 1
ATOM 1468 C C . GLY A 1 191 ? -1.825 -19.112 -6.003 1.00 97.12 191 GLY A C 1
ATOM 1469 O O . GLY A 1 191 ? -1.475 -19.960 -5.178 1.00 97.12 191 GLY A O 1
ATOM 1470 N N . ARG A 1 192 ? -0.962 -18.598 -6.887 1.00 97.50 192 ARG A N 1
ATOM 1471 C CA . ARG A 1 192 ? 0.463 -18.970 -6.931 1.00 97.50 192 ARG A CA 1
ATOM 1472 C C . ARG A 1 192 ? 1.274 -18.206 -5.890 1.00 97.50 192 ARG A C 1
ATOM 1474 O O . ARG A 1 192 ? 1.042 -17.025 -5.649 1.00 97.50 192 ARG A O 1
ATOM 1481 N N . ASN A 1 193 ? 2.240 -18.876 -5.261 1.00 96.31 193 ASN A N 1
ATOM 1482 C CA . ASN A 1 193 ? 3.133 -18.253 -4.283 1.00 96.31 193 ASN A CA 1
ATOM 1483 C C . ASN A 1 193 ? 4.241 -17.468 -4.999 1.00 96.31 193 ASN A C 1
ATOM 1485 O O . ASN A 1 193 ? 5.206 -18.051 -5.488 1.00 96.31 193 ASN A O 1
ATOM 1489 N N . VAL A 1 194 ? 4.151 -16.140 -4.995 1.00 96.75 194 VAL A N 1
ATOM 1490 C CA . VAL A 1 194 ? 5.077 -15.240 -5.703 1.00 96.75 194 VAL A CA 1
ATOM 1491 C C . VAL A 1 194 ? 6.525 -15.400 -5.233 1.00 96.75 194 VAL A C 1
ATOM 1493 O O . VAL A 1 194 ? 7.449 -15.230 -6.031 1.00 96.75 194 VAL A O 1
ATOM 1496 N N . LEU A 1 195 ? 6.756 -15.759 -3.965 1.00 94.06 195 LEU A N 1
ATOM 1497 C CA . LEU A 1 195 ? 8.107 -15.897 -3.412 1.00 94.06 195 LEU A CA 1
ATOM 1498 C C . LEU A 1 195 ? 8.862 -17.103 -3.989 1.00 94.06 195 LEU A C 1
ATOM 1500 O O . LEU A 1 195 ? 10.088 -17.069 -4.060 1.00 94.06 195 LEU A O 1
ATOM 1504 N N . THR A 1 196 ? 8.149 -18.135 -4.444 1.00 94.88 196 THR A N 1
ATOM 1505 C CA . THR A 1 196 ? 8.738 -19.404 -4.908 1.00 94.88 196 THR A CA 1
ATOM 1506 C C . THR A 1 196 ? 8.444 -19.714 -6.376 1.00 94.88 196 THR A C 1
ATOM 1508 O O . THR A 1 196 ? 9.255 -20.364 -7.028 1.00 94.88 196 THR A O 1
ATOM 1511 N N . ASP A 1 197 ? 7.349 -19.198 -6.935 1.00 96.25 197 ASP A N 1
ATOM 1512 C CA . ASP A 1 197 ? 6.919 -19.492 -8.303 1.00 96.25 197 ASP A CA 1
ATOM 1513 C C . ASP A 1 197 ? 7.883 -18.898 -9.352 1.00 96.25 197 ASP A C 1
ATOM 1515 O O . ASP A 1 197 ? 8.231 -17.712 -9.271 1.00 96.25 197 ASP A O 1
ATOM 1519 N N . PRO A 1 198 ? 8.331 -19.676 -10.352 1.00 96.00 198 PRO A N 1
ATOM 1520 C CA . PRO A 1 198 ? 9.310 -19.223 -11.342 1.00 96.00 198 PRO A CA 1
ATOM 1521 C C . PRO A 1 198 ? 8.783 -18.134 -12.286 1.00 96.00 198 PRO A C 1
ATOM 1523 O O . PRO A 1 198 ? 9.584 -17.429 -12.896 1.00 96.00 198 PRO A O 1
ATOM 1526 N N . SER A 1 199 ? 7.463 -17.938 -12.377 1.00 96.69 199 SER A N 1
ATOM 1527 C CA . SER A 1 199 ? 6.848 -16.903 -13.223 1.00 96.69 199 SER A CA 1
ATOM 1528 C C . SER A 1 199 ? 7.223 -15.478 -12.790 1.00 96.69 199 SER A C 1
ATOM 1530 O O . SER A 1 199 ? 7.119 -14.545 -13.584 1.00 96.69 199 SER A O 1
ATOM 1532 N N . TRP A 1 200 ? 7.695 -15.306 -11.547 1.00 96.50 200 TRP A N 1
ATOM 1533 C CA . TRP A 1 200 ? 8.327 -14.078 -11.055 1.00 96.50 200 TRP A CA 1
ATOM 1534 C C . TRP A 1 200 ? 9.831 -14.300 -10.896 1.00 96.50 200 TRP A C 1
ATOM 1536 O O . TRP A 1 200 ? 10.280 -14.614 -9.791 1.00 96.50 200 TRP A O 1
ATOM 1546 N N . PRO A 1 201 ? 10.639 -14.143 -11.955 1.00 93.94 201 PRO A N 1
ATOM 1547 C CA . PRO A 1 201 ? 12.080 -14.378 -11.866 1.00 93.94 201 PRO A CA 1
ATOM 1548 C C . PRO A 1 201 ? 12.764 -13.376 -10.925 1.00 93.94 201 PRO A C 1
ATOM 1550 O O . PRO A 1 201 ? 13.693 -13.721 -10.196 1.00 93.94 201 PRO A O 1
ATOM 1553 N N . GLN A 1 202 ? 12.270 -12.136 -10.896 1.00 94.00 202 GLN A N 1
ATOM 1554 C CA . GLN A 1 202 ? 12.728 -11.091 -9.988 1.00 94.00 202 GLN A CA 1
ATOM 1555 C C . GLN A 1 202 ? 11.755 -10.972 -8.814 1.00 94.00 202 GLN A C 1
ATOM 1557 O O . GLN A 1 202 ? 10.610 -10.553 -8.974 1.00 94.00 202 GLN A O 1
ATOM 1562 N N . LYS A 1 203 ? 12.216 -11.346 -7.616 1.00 94.00 203 LYS A N 1
ATOM 1563 C CA . LYS A 1 203 ? 11.438 -11.253 -6.373 1.00 94.00 203 LYS A CA 1
ATOM 1564 C C . LYS A 1 203 ? 11.486 -9.821 -5.844 1.00 94.00 203 LYS A C 1
ATOM 1566 O O . LYS A 1 203 ? 12.202 -9.527 -4.892 1.00 94.00 203 LYS A O 1
ATOM 1571 N N . MET A 1 204 ? 10.779 -8.918 -6.514 1.00 94.31 204 MET A N 1
ATOM 1572 C CA . MET A 1 204 ? 10.708 -7.503 -6.159 1.00 94.31 204 MET A CA 1
ATOM 1573 C C . MET A 1 204 ? 9.300 -6.949 -6.364 1.00 94.31 204 MET A C 1
ATOM 1575 O O . MET A 1 204 ? 8.529 -7.468 -7.168 1.00 94.31 204 MET A O 1
ATOM 1579 N N . ILE A 1 205 ? 8.979 -5.887 -5.632 1.00 95.75 205 ILE A N 1
ATOM 1580 C CA . ILE A 1 205 ? 7.697 -5.190 -5.693 1.00 95.75 205 ILE A CA 1
ATOM 1581 C C . ILE A 1 205 ? 7.920 -3.719 -6.039 1.00 95.75 205 ILE A C 1
ATOM 1583 O O . ILE A 1 205 ? 8.715 -3.038 -5.391 1.00 95.75 205 ILE A O 1
ATOM 1587 N N . TRP A 1 206 ? 7.214 -3.227 -7.055 1.00 97.81 206 TRP A N 1
ATOM 1588 C CA . TRP A 1 206 ? 7.128 -1.798 -7.349 1.00 97.81 206 TRP A CA 1
ATOM 1589 C C . TRP A 1 206 ? 6.292 -1.089 -6.281 1.00 97.81 206 TRP A C 1
ATOM 1591 O O . TRP A 1 206 ? 5.267 -1.614 -5.860 1.00 97.81 206 TRP A O 1
ATOM 1601 N N . HIS A 1 207 ? 6.706 0.108 -5.861 1.00 97.44 207 HIS A N 1
ATOM 1602 C CA . HIS A 1 207 ? 5.907 0.944 -4.953 1.00 97.44 207 HIS A CA 1
ATOM 1603 C C . HIS A 1 207 ? 6.009 2.447 -5.256 1.00 97.44 207 HIS A C 1
ATOM 1605 O O . HIS A 1 207 ? 5.028 3.172 -5.098 1.00 97.44 207 HIS A O 1
ATOM 1611 N N . GLY A 1 208 ? 7.156 2.936 -5.744 1.00 97.25 208 GLY A N 1
ATOM 1612 C CA . GLY A 1 208 ? 7.335 4.352 -6.105 1.00 97.25 208 GLY A CA 1
ATOM 1613 C C . GLY A 1 208 ? 7.268 5.317 -4.914 1.00 97.25 208 GLY A C 1
ATOM 1614 O O . GLY A 1 208 ? 6.840 6.467 -5.052 1.00 97.25 208 GLY A O 1
ATOM 1615 N N . SER A 1 209 ? 7.635 4.838 -3.724 1.00 97.12 209 SER A N 1
ATOM 1616 C CA . SER A 1 209 ? 7.462 5.559 -2.457 1.00 97.12 209 SER A CA 1
ATOM 1617 C C . SER A 1 209 ? 8.727 5.539 -1.605 1.00 97.12 209 SER A C 1
ATOM 1619 O O . SER A 1 209 ? 9.520 4.607 -1.689 1.00 97.12 209 SER A O 1
ATOM 1621 N N . SER A 1 210 ? 8.885 6.528 -0.730 1.00 95.25 210 SER A N 1
ATOM 1622 C CA . SER A 1 210 ? 9.845 6.473 0.374 1.00 95.25 210 SER A CA 1
ATOM 1623 C C . SER A 1 210 ? 9.438 5.401 1.403 1.00 95.25 210 SER A C 1
ATOM 1625 O O . SER A 1 210 ? 8.302 4.917 1.354 1.00 95.25 210 SER A O 1
ATOM 1627 N N . PRO A 1 211 ? 10.303 5.059 2.379 1.00 93.31 211 PRO A N 1
ATOM 1628 C CA . PRO A 1 211 ? 9.935 4.131 3.453 1.00 93.31 211 PRO A CA 1
ATOM 1629 C C . PRO A 1 211 ? 8.681 4.556 4.238 1.00 93.31 211 PRO A C 1
ATOM 1631 O O . PRO A 1 211 ? 7.873 3.714 4.610 1.00 93.31 211 PRO A O 1
ATOM 1634 N N . GLY A 1 212 ? 8.447 5.867 4.389 1.00 94.19 212 GLY A N 1
ATOM 1635 C CA . GLY A 1 212 ? 7.230 6.419 5.000 1.00 94.19 212 GLY A CA 1
ATOM 1636 C C . GLY A 1 212 ? 5.981 6.379 4.105 1.00 94.19 212 GLY A C 1
ATOM 1637 O O . GLY A 1 212 ? 4.962 6.971 4.450 1.00 94.19 212 GLY A O 1
ATOM 1638 N N . GLY A 1 213 ? 6.057 5.751 2.927 1.00 95.81 213 GLY A N 1
ATOM 1639 C CA . GLY A 1 213 ? 4.946 5.633 1.983 1.00 95.81 213 GLY A CA 1
ATOM 1640 C C . GLY A 1 213 ? 4.603 6.924 1.237 1.00 95.81 213 GLY A C 1
ATOM 1641 O O . GLY A 1 213 ? 3.512 7.022 0.675 1.00 95.81 213 GLY A O 1
ATOM 1642 N N . ILE A 1 214 ? 5.511 7.904 1.213 1.00 96.56 214 ILE A N 1
ATOM 1643 C CA . ILE A 1 214 ? 5.341 9.176 0.492 1.00 96.56 214 ILE A CA 1
ATOM 1644 C C . ILE A 1 214 ? 5.806 9.011 -0.953 1.00 96.56 214 ILE A C 1
ATOM 1646 O O . ILE A 1 214 ? 6.848 8.406 -1.197 1.00 96.56 214 ILE A O 1
ATOM 1650 N N . ARG A 1 215 ? 5.050 9.528 -1.927 1.00 96.25 215 ARG A N 1
ATOM 1651 C CA . ARG A 1 215 ? 5.384 9.418 -3.358 1.00 96.25 215 ARG A CA 1
ATOM 1652 C C . ARG A 1 215 ? 6.740 10.042 -3.698 1.00 96.25 215 ARG A C 1
ATOM 1654 O O . ARG A 1 215 ? 7.051 11.149 -3.266 1.00 96.25 215 ARG A O 1
ATOM 1661 N N . LEU A 1 216 ? 7.510 9.351 -4.537 1.00 95.31 216 LEU A N 1
ATOM 1662 C CA . LEU A 1 216 ? 8.769 9.842 -5.094 1.00 95.31 216 LEU A CA 1
ATOM 1663 C C . LEU A 1 216 ? 8.560 10.193 -6.567 1.00 95.31 216 LEU A C 1
ATOM 1665 O O . LEU A 1 216 ? 8.631 9.325 -7.431 1.00 95.31 216 LEU A O 1
ATOM 1669 N N . MET A 1 217 ? 8.302 11.472 -6.863 1.00 90.25 217 MET A N 1
ATOM 1670 C CA . MET A 1 217 ? 7.975 11.915 -8.229 1.00 90.25 217 MET A CA 1
ATOM 1671 C C . MET A 1 217 ? 9.092 11.682 -9.257 1.00 90.25 217 MET A C 1
ATOM 1673 O O . MET A 1 217 ? 8.820 11.633 -10.452 1.00 90.25 217 MET A O 1
ATOM 1677 N N . SER A 1 218 ? 10.333 11.526 -8.802 1.00 90.06 218 SER A N 1
ATOM 1678 C CA . SER A 1 218 ? 11.485 11.186 -9.637 1.00 90.06 218 SER A CA 1
ATOM 1679 C C . SER A 1 218 ? 11.715 9.678 -9.797 1.00 90.06 218 SER A C 1
ATOM 1681 O O . SER A 1 218 ? 12.574 9.292 -10.576 1.00 90.06 218 SER A O 1
ATOM 1683 N N . SER A 1 219 ? 10.993 8.828 -9.058 1.00 92.12 219 SER A N 1
ATOM 1684 C CA . SER A 1 219 ? 11.261 7.385 -8.961 1.00 92.12 219 SER A CA 1
ATOM 1685 C C . SER A 1 219 ? 9.953 6.588 -8.910 1.00 92.12 219 SER A C 1
ATOM 1687 O O . SER A 1 219 ? 9.669 5.847 -7.967 1.00 92.12 219 SER A O 1
ATOM 1689 N N . TYR A 1 220 ? 9.119 6.761 -9.936 1.00 92.81 220 TYR A N 1
ATOM 1690 C CA . TYR A 1 220 ? 7.842 6.048 -10.109 1.00 92.81 220 TYR A CA 1
ATOM 1691 C C . TYR A 1 220 ? 7.464 5.837 -11.589 1.00 92.81 220 TYR A C 1
ATOM 1693 O O . TYR A 1 220 ? 6.293 5.946 -11.956 1.00 92.81 220 TYR A O 1
ATOM 1701 N N . CYS A 1 221 ? 8.462 5.625 -12.458 1.00 94.81 221 CYS A N 1
ATOM 1702 C CA . CYS A 1 221 ? 8.260 5.284 -13.874 1.00 94.81 221 CYS A CA 1
ATOM 1703 C C . CYS A 1 221 ? 7.378 6.284 -14.651 1.00 94.81 221 CYS A C 1
ATOM 1705 O O . CYS A 1 221 ? 6.438 5.883 -15.336 1.00 94.81 221 CYS A O 1
ATOM 1707 N N . GLU A 1 222 ? 7.618 7.592 -14.477 1.00 94.25 222 GLU A N 1
ATOM 1708 C CA . GLU A 1 222 ? 6.785 8.671 -15.051 1.00 94.25 222 GLU A CA 1
ATOM 1709 C C . GLU A 1 222 ? 5.283 8.513 -14.739 1.00 94.25 222 GLU A C 1
ATOM 1711 O O . GLU A 1 222 ? 4.399 8.639 -15.590 1.00 94.25 222 GLU A O 1
ATOM 1716 N N . ALA A 1 223 ? 4.992 8.224 -13.468 1.00 94.75 223 ALA A N 1
ATOM 1717 C CA . ALA A 1 223 ? 3.668 7.855 -12.981 1.00 94.75 223 ALA A CA 1
ATOM 1718 C C . ALA A 1 223 ? 3.125 6.573 -13.641 1.00 94.75 223 ALA A C 1
ATOM 1720 O O . ALA A 1 223 ? 1.942 6.502 -13.989 1.00 94.75 223 ALA A O 1
ATOM 1721 N N . TRP A 1 224 ? 3.997 5.566 -13.745 1.00 97.19 224 TRP A N 1
ATOM 1722 C CA . TRP A 1 224 ? 3.752 4.217 -14.266 1.00 97.19 224 TRP A CA 1
ATOM 1723 C C . TRP A 1 224 ? 3.358 4.157 -15.746 1.00 97.19 224 TRP A C 1
ATOM 1725 O O . TRP A 1 224 ? 2.491 3.371 -16.131 1.00 97.19 224 TRP A O 1
ATOM 1735 N N . ARG A 1 225 ? 3.943 5.033 -16.566 1.00 96.31 225 ARG A N 1
ATOM 1736 C CA . ARG A 1 225 ? 3.681 5.140 -18.014 1.00 96.31 225 ARG A CA 1
ATOM 1737 C C . ARG A 1 225 ? 4.894 4.829 -18.887 1.00 96.31 225 ARG A C 1
ATOM 1739 O O . ARG A 1 225 ? 4.785 4.910 -20.103 1.00 96.31 225 ARG A O 1
ATOM 1746 N N . ALA A 1 226 ? 6.033 4.509 -18.279 1.00 94.62 226 ALA A N 1
ATOM 1747 C CA . ALA A 1 226 ? 7.275 4.265 -18.995 1.00 94.62 226 ALA A CA 1
ATOM 1748 C C . ALA A 1 226 ? 7.979 3.017 -18.455 1.00 94.62 226 ALA A C 1
ATOM 1750 O O . ALA A 1 226 ? 8.147 2.854 -17.245 1.00 94.62 226 ALA A O 1
ATOM 1751 N N . GLY A 1 227 ? 8.396 2.140 -19.369 1.00 89.19 227 GLY A N 1
ATOM 1752 C CA . GLY A 1 227 ? 9.154 0.919 -19.081 1.00 89.19 227 GLY A CA 1
ATOM 1753 C C . GLY A 1 227 ? 10.603 0.960 -19.574 1.00 89.19 227 GLY A C 1
ATOM 1754 O O . GLY A 1 227 ? 11.296 -0.051 -19.483 1.00 89.19 227 GLY A O 1
ATOM 1755 N N . ASP A 1 228 ? 11.052 2.094 -20.117 1.00 90.38 228 ASP A N 1
ATOM 1756 C CA . ASP A 1 228 ? 12.382 2.257 -20.703 1.00 90.38 228 ASP A CA 1
ATOM 1757 C C . ASP A 1 228 ? 13.501 2.187 -19.657 1.00 90.38 228 ASP A C 1
ATOM 1759 O O . ASP A 1 228 ? 13.357 2.669 -18.536 1.00 90.38 228 ASP A O 1
ATOM 1763 N N . MET A 1 229 ? 14.673 1.672 -20.048 1.00 83.44 229 MET A N 1
ATOM 1764 C CA . MET A 1 229 ? 15.824 1.503 -19.141 1.00 83.44 229 MET A CA 1
ATOM 1765 C C . MET A 1 229 ? 16.367 2.816 -18.551 1.00 83.44 229 MET A C 1
ATOM 1767 O O . MET A 1 229 ? 17.060 2.787 -17.536 1.00 83.44 229 MET A O 1
ATOM 1771 N N . ALA A 1 230 ? 16.089 3.956 -19.188 1.00 87.88 230 ALA A N 1
ATOM 1772 C CA . ALA A 1 230 ? 16.505 5.273 -18.704 1.00 87.88 230 ALA A CA 1
ATOM 1773 C C . ALA A 1 230 ? 15.605 5.809 -17.577 1.00 87.88 230 ALA A C 1
ATOM 1775 O O . ALA A 1 230 ? 16.007 6.723 -16.856 1.00 87.88 230 ALA A O 1
ATOM 1776 N N . VAL A 1 231 ? 14.399 5.254 -17.424 1.00 91.69 231 VAL A N 1
ATOM 1777 C CA . VAL A 1 231 ? 13.424 5.683 -16.424 1.00 91.69 231 VAL A CA 1
ATOM 1778 C C . VAL A 1 231 ? 13.466 4.725 -15.242 1.00 91.69 231 VAL A C 1
ATOM 1780 O O . VAL A 1 231 ? 13.450 3.506 -15.392 1.00 91.69 231 VAL A O 1
ATOM 1783 N N . THR A 1 232 ? 13.493 5.278 -14.034 1.00 92.88 232 THR A N 1
ATOM 1784 C CA . THR A 1 232 ? 13.568 4.492 -12.804 1.00 92.88 232 THR A CA 1
ATOM 1785 C C . THR A 1 232 ? 12.274 4.561 -11.997 1.00 92.88 232 THR A C 1
ATOM 1787 O O . THR A 1 232 ? 11.476 5.504 -12.067 1.00 92.88 232 THR A O 1
ATOM 1790 N N . GLY A 1 233 ? 12.054 3.508 -11.219 1.00 94.38 233 GLY A N 1
ATOM 1791 C CA . GLY A 1 233 ? 10.991 3.413 -10.232 1.00 94.38 233 GLY A CA 1
ATOM 1792 C C . GLY A 1 233 ? 11.556 2.924 -8.907 1.00 94.38 233 GLY A C 1
ATOM 1793 O O . GLY A 1 233 ? 12.560 2.209 -8.874 1.00 94.38 233 GLY A O 1
ATOM 1794 N N . GLN A 1 234 ? 10.899 3.269 -7.804 1.00 96.62 234 GLN A N 1
ATOM 1795 C CA . GLN A 1 234 ? 11.255 2.703 -6.514 1.00 96.62 234 GLN A CA 1
ATOM 1796 C C . GLN A 1 234 ? 10.615 1.324 -6.357 1.00 96.62 234 GLN A C 1
ATOM 1798 O O . GLN A 1 234 ? 9.393 1.172 -6.484 1.00 96.62 234 GLN A O 1
ATOM 1803 N N . ALA A 1 235 ? 11.452 0.341 -6.047 1.00 96.00 235 ALA A N 1
ATOM 1804 C CA . ALA A 1 235 ? 11.054 -1.024 -5.761 1.00 96.00 235 ALA A CA 1
ATOM 1805 C C . ALA A 1 235 ? 11.763 -1.557 -4.512 1.00 96.00 235 ALA A C 1
ATOM 1807 O O . ALA A 1 235 ? 12.802 -1.038 -4.100 1.00 96.00 235 ALA A O 1
ATOM 1808 N N . SER A 1 236 ? 11.207 -2.624 -3.945 1.00 95.00 236 SER A N 1
ATOM 1809 C CA . SER A 1 236 ? 11.762 -3.340 -2.796 1.00 95.00 236 SER A CA 1
ATOM 1810 C C . SER A 1 236 ? 11.946 -4.816 -3.129 1.00 95.00 236 SER A C 1
ATOM 1812 O O . SER A 1 236 ? 11.093 -5.417 -3.780 1.00 95.00 236 SER A O 1
ATOM 1814 N N . PHE A 1 237 ? 13.053 -5.415 -2.687 1.00 93.44 237 PHE A N 1
ATOM 1815 C CA . PHE A 1 237 ? 13.250 -6.858 -2.810 1.00 93.44 237 PHE A CA 1
ATOM 1816 C C . PHE A 1 237 ? 12.367 -7.591 -1.805 1.00 93.44 237 PHE A C 1
ATOM 1818 O O . PHE A 1 237 ? 12.327 -7.243 -0.626 1.00 93.44 237 PHE A O 1
ATOM 1825 N N . LEU A 1 238 ? 11.680 -8.625 -2.276 1.00 91.75 238 LEU A N 1
ATOM 1826 C CA . LEU A 1 238 ? 10.973 -9.554 -1.411 1.00 91.75 238 LEU A CA 1
ATOM 1827 C C . LEU A 1 238 ? 11.987 -10.518 -0.781 1.00 91.75 238 LEU A C 1
ATOM 1829 O O . LEU A 1 238 ? 12.972 -10.894 -1.432 1.00 91.75 238 LEU A O 1
ATOM 1833 N N . PRO A 1 239 ? 11.774 -10.923 0.480 1.00 84.88 239 PRO A N 1
ATOM 1834 C CA . PRO A 1 239 ? 12.685 -11.831 1.145 1.00 84.88 239 PRO A CA 1
ATOM 1835 C C . PRO A 1 239 ? 12.735 -13.171 0.409 1.00 84.88 239 PRO A C 1
ATOM 1837 O O . PRO A 1 239 ? 11.726 -13.689 -0.072 1.00 84.88 239 PRO A O 1
ATOM 1840 N N . ARG A 1 240 ? 13.938 -13.741 0.322 1.00 75.44 240 ARG A N 1
ATOM 1841 C CA . ARG A 1 240 ? 14.118 -15.089 -0.214 1.00 75.44 240 ARG A CA 1
ATOM 1842 C C . ARG A 1 240 ? 13.807 -16.096 0.881 1.00 75.44 240 ARG A C 1
ATOM 1844 O O . ARG A 1 240 ? 14.397 -16.029 1.959 1.00 75.44 240 ARG A O 1
ATOM 1851 N N . VAL A 1 241 ? 12.918 -17.034 0.581 1.00 68.31 241 VAL A N 1
ATOM 1852 C CA . VAL A 1 241 ? 12.751 -18.238 1.394 1.00 68.31 241 VAL A CA 1
ATOM 1853 C C . VAL A 1 241 ? 14.011 -19.080 1.174 1.00 68.31 241 VAL A C 1
ATOM 1855 O O . VAL A 1 241 ? 14.340 -19.385 0.026 1.00 68.31 241 VAL A O 1
ATOM 1858 N N . LYS A 1 242 ? 14.775 -19.325 2.243 1.00 57.09 242 LYS A N 1
ATOM 1859 C CA . LYS A 1 242 ? 15.913 -20.253 2.226 1.00 57.09 242 LYS A CA 1
ATOM 1860 C C . LYS A 1 242 ? 15.422 -21.681 2.386 1.00 57.09 242 LYS A C 1
ATOM 1862 O O . LYS A 1 242 ? 14.458 -21.857 3.161 1.00 57.09 242 LYS A O 1
#

Sequence (242 aa):
MFGSAVPLPGPPGPPGQPGPPGIGTANAVITYRNLEGLLRDSYRTAEGTLIYITDKSELYIRVRQGWRKVQLGDLIPITGDSPPLPGSPVLVRDIYLHLVALNAPLSGDMMGIRGADNQCFQQARAMGLVSTYRAFLSSQLQDLATIVKKADRFNTPIVNLKGEILFNNWIEIFANNGQFNPQIPIYSFDGRNVLTDPSWPQKMIWHGSSPGGIRLMSSY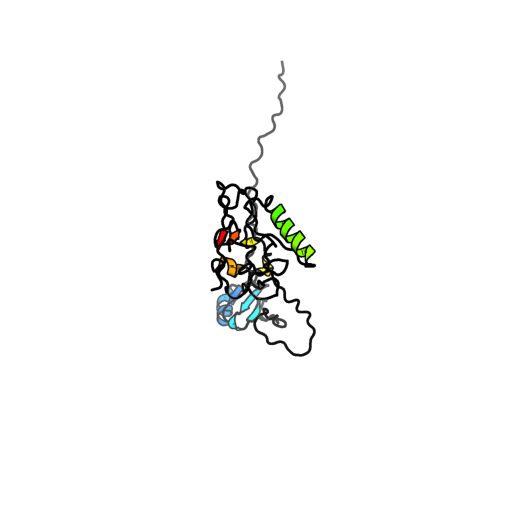CEAWRAGDMAVTGQASFLPRVK

Foldseek 3Di:
DDDDDDDDDDDDDDDDDPDDPDPPDDPQEAEDQDVVRCVVCFVVDDFQRWYAHDPVRWIWGHDPVGIDTDDDDDDPDLPDDDDDDPDDPPVPVQAAAEDAAAPADDFLACVFQVSQQVSQVVLCVVLVNPDRDGHCAAFPPGFSLPPDPPVQAPRHFYAAPVRHGFGRGSQCCLVVLNDGDLVHFHHHSVGDGLLPDVSNVFQKDFYCADSNRGHDCQARSVNSRHRDPVGHHDMDGRDHDD

Organism: Erpetoichthys calabaricus (NCBI:txid27687)

Secondary structure (DSSP, 8-state):
--PPPP-PPPPPPPPPPPPPPP-----SEEEESSHHHHHHHGGGPPTT-EEEETTTTEEEEEETTEEEEE--------TTS-PPPTT---------EE--B-SS---SBSSHHHHHHHHHHHHHHHTT--SPP--S--BTTB-GGGSS-GGGTTT--EE-TTS-EEESSHHHHHHTTT---TTSPPBBTTS-BTTT-TT-SS-EEE--B-TTS-B-TTSBHHHHB---TTS-B-EEEPPPP-

Radius of gyration: 28.18 Å; chains: 1; bounding box: 40×94×69 Å